Protein AF-A0A9E2V2G3-F1 (afdb_monomer)

pLDDT: mean 75.65, std 16.87, range [39.09, 96.44]

Solvent-accessible surface area (backbone atoms only — not comparable to full-atom values): 16276 Å² total; per-residue (Å²): 105,70,64,58,54,48,45,52,52,51,47,49,54,49,48,51,49,51,48,53,51,36,53,49,52,52,50,53,48,57,73,72,42,95,64,97,66,88,69,58,68,68,56,59,52,50,54,51,52,50,51,50,48,52,45,58,68,45,42,58,53,51,50,44,54,51,46,65,73,55,75,40,74,62,53,58,49,47,52,49,53,49,49,52,50,50,52,52,48,47,71,75,40,38,70,60,54,50,54,54,55,46,67,76,46,60,80,90,51,36,64,62,52,52,52,40,49,53,51,23,48,53,46,38,54,48,48,54,53,32,53,51,53,49,20,53,50,52,16,52,52,47,26,52,53,29,51,76,72,62,36,84,60,24,66,64,47,17,51,44,30,32,60,18,48,56,33,73,94,48,21,48,61,51,36,51,53,53,50,26,51,52,25,32,64,74,66,32,67,69,52,12,52,49,49,47,51,53,52,51,50,50,52,50,48,38,64,71,48,48,43,48,74,58,47,66,81,71,72,92,71,54,70,66,60,50,52,54,35,28,49,53,16,34,76,73,53,35,72,64,20,24,43,52,31,48,51,51,52,52,21,53,49,53,32,50,64,67,72,48,84,80,71,82,77,82,78,84,77,76,73,72,78,80,78,77,70,84,87,80,89,80,88,80,89,77,91,85,82,88,133

Secondary structure (DSSP, 8-state):
-HHHHHHHHHHHHHHHHHHHHHHHHHHHHHHHS--S----HHHHHHHHHHHHHHHHHHHHHHHHHHHHSSS-HHHHHHHHHHHHHHHHHHHHHHHHHHHHHHHTS-HHHHHHHHHHHHHHHHHHHHHHHHHHHHHHHHHHHHHHHHHHHT-TTHHHHHHHHHHHTTSTTTHHHHHHHHHHHHHHHHH-HHHHHHHHHHHHHHHHHIIIIIHHHHHTTS----HHHHHHHHHHHHHHHHHHHHHHHHHHHHHHHHHHHHHS--PPPPP-S----------------------

Foldseek 3Di:
DCCVCVVVVVVVVVVVVVLVVLVVLVVVCVVPDPDPDCPPPVVVVVVVVVVVVCCVVCVCVVVVVVVVVVPDPVVVVVVVVVVVVCVVCCVVQVVVVLVVVLVVDDPVCSVLVVVLVVLLCVLLVLVVVLLLVLLLQLLVQQLVQCVVLPQPCSNVLSVQSSVLSLQPPPRNVVSLVVSLSSCCSPPNDVSSVSSNVSSVVVVVCCVPPSCCVRVVPQDDDPVVVLVVQLVVLCVPPNRVRNNPRVSVVSSVVSSVVVPDDDDDPPDPPPPPDPPPDDDDDDDDDDDDDDD

Sequence (291 aa):
LTFVVYSIANQWTALSVQFTDGLQRIVTWLESGNLPFTVTNQQIAVWISSAESWLQDNAGQLAGQVAAGASSAVEVFTCLALAIFCTVFFLARGSQIWTWFLNQLPARGRGNVDEAAGIGWYTFSGYTRGTMLIAATDSILAFIALEIIRVPLAAPLAVLVFIGAFIPLIGAPLAMVIAMVVALATLGPVQAAVVGLCIAGIGQFEGHILQPMVMGKQVSLHPVVVALTVTAGTLTAGILGAVISVPLVAVAWAIFSKMRTMDPPLDDGDDEADVVGPDDETAHDGVTAQA

Mean predicted aligned error: 15.93 Å

Structure (mmCIF, N/CA/C/O backbone):
data_AF-A0A9E2V2G3-F1
#
_entry.id   AF-A0A9E2V2G3-F1
#
loop_
_atom_site.group_PDB
_atom_site.id
_atom_site.type_symbol
_atom_site.label_atom_id
_atom_site.label_alt_id
_atom_site.label_comp_id
_atom_site.label_asym_id
_atom_site.label_entity_id
_atom_site.label_seq_id
_atom_site.pdbx_PDB_ins_code
_atom_site.Cartn_x
_atom_site.Cartn_y
_atom_site.Cartn_z
_atom_site.occupancy
_atom_site.B_iso_or_equiv
_atom_site.auth_seq_id
_atom_site.auth_comp_id
_atom_site.auth_asym_id
_atom_site.auth_atom_id
_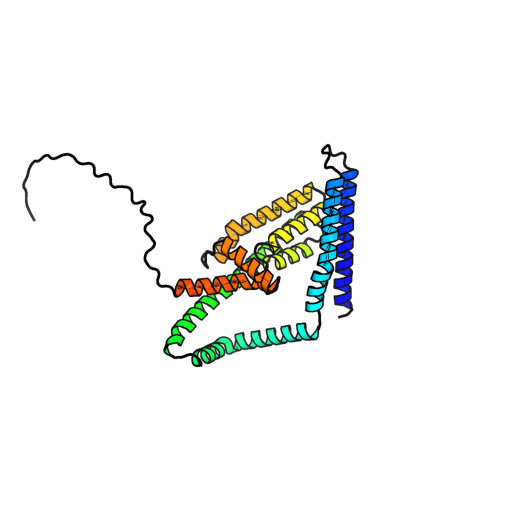atom_site.pdbx_PDB_model_num
ATOM 1 N N . LEU A 1 1 ? -26.405 -10.006 -8.577 1.00 40.09 1 LEU A N 1
ATOM 2 C CA . LEU A 1 1 ? -26.060 -8.569 -8.704 1.00 40.09 1 LEU A CA 1
ATOM 3 C C . LEU A 1 1 ? -26.945 -7.687 -7.830 1.00 40.09 1 LEU A C 1
ATOM 5 O O . LEU A 1 1 ? -26.386 -7.000 -6.989 1.00 40.09 1 LEU A O 1
ATOM 9 N N . THR A 1 2 ? -28.278 -7.797 -7.891 1.00 40.41 2 THR A N 1
ATOM 10 C CA . THR A 1 2 ? -29.192 -7.137 -6.931 1.00 40.41 2 THR A CA 1
ATOM 11 C C . THR A 1 2 ? -28.848 -7.483 -5.486 1.00 40.41 2 THR A C 1
ATOM 13 O O . THR A 1 2 ? -28.831 -6.600 -4.656 1.00 40.41 2 THR A O 1
ATOM 16 N N . PHE A 1 3 ? -28.460 -8.731 -5.198 1.00 39.09 3 PHE A N 1
ATOM 17 C CA . PHE A 1 3 ? -28.082 -9.159 -3.848 1.00 39.09 3 PHE A CA 1
ATOM 18 C C . PHE A 1 3 ? -26.782 -8.527 -3.327 1.00 39.09 3 PHE A C 1
ATOM 20 O O . PHE A 1 3 ? -26.725 -8.190 -2.161 1.00 39.09 3 PHE A O 1
ATOM 27 N N . VAL A 1 4 ? -25.756 -8.314 -4.164 1.00 42.97 4 VAL A N 1
ATOM 28 C CA . VAL A 1 4 ? -24.463 -7.736 -3.730 1.00 42.97 4 VAL A CA 1
ATOM 29 C C . VAL A 1 4 ? -24.545 -6.212 -3.643 1.00 42.97 4 VAL A C 1
ATOM 31 O O . VAL A 1 4 ? -24.026 -5.635 -2.700 1.00 42.97 4 VAL A O 1
ATOM 34 N N . VAL A 1 5 ? -25.271 -5.565 -4.560 1.00 45.09 5 VAL A N 1
ATOM 35 C CA . VAL A 1 5 ? -25.553 -4.121 -4.492 1.00 45.09 5 VAL A CA 1
ATOM 36 C C . VAL A 1 5 ? -26.506 -3.808 -3.338 1.00 45.09 5 VAL A C 1
ATOM 38 O O . VAL A 1 5 ? -26.253 -2.875 -2.591 1.00 45.09 5 VAL A O 1
ATOM 41 N N . TYR A 1 6 ? -27.542 -4.624 -3.122 1.00 49.00 6 TYR A N 1
ATOM 42 C CA . TYR A 1 6 ? -28.404 -4.533 -1.940 1.00 49.00 6 TYR A CA 1
ATOM 43 C C . TYR A 1 6 ? -27.630 -4.854 -0.663 1.00 49.00 6 TYR A C 1
ATOM 45 O O . TYR A 1 6 ? -27.825 -4.183 0.335 1.00 49.00 6 TYR A O 1
ATOM 53 N N . SER A 1 7 ? -26.711 -5.824 -0.688 1.00 40.91 7 SER A N 1
ATOM 54 C CA . SER A 1 7 ? -25.874 -6.166 0.463 1.00 40.91 7 SER A CA 1
ATOM 55 C C . SER A 1 7 ? -24.898 -5.046 0.796 1.00 40.91 7 SER A C 1
ATOM 57 O O . SER A 1 7 ? -24.773 -4.736 1.963 1.00 40.91 7 SER A O 1
ATOM 59 N N . ILE A 1 8 ? -24.248 -4.403 -0.177 1.00 43.03 8 ILE A N 1
ATOM 60 C CA . ILE A 1 8 ? -23.324 -3.283 0.071 1.00 43.03 8 ILE A CA 1
ATOM 61 C C . ILE A 1 8 ? -24.099 -2.013 0.442 1.00 43.03 8 ILE A C 1
ATOM 63 O O . ILE A 1 8 ? -23.705 -1.330 1.378 1.00 43.03 8 ILE A O 1
ATOM 67 N N . ALA A 1 9 ? -25.228 -1.723 -0.212 1.00 51.66 9 ALA A N 1
ATOM 68 C CA . ALA A 1 9 ? -26.076 -0.582 0.133 1.00 51.66 9 ALA A CA 1
ATOM 69 C C . ALA A 1 9 ? -26.710 -0.742 1.524 1.00 51.66 9 ALA A C 1
ATOM 71 O O . ALA A 1 9 ? -26.613 0.169 2.339 1.00 51.66 9 ALA A O 1
ATOM 72 N N . ASN A 1 10 ? -27.268 -1.913 1.851 1.00 48.03 10 ASN A N 1
ATOM 73 C CA . ASN A 1 10 ? -27.813 -2.173 3.184 1.00 48.03 10 ASN A CA 1
ATOM 74 C C . ASN A 1 10 ? -26.727 -2.346 4.243 1.00 48.03 10 ASN A C 1
ATOM 76 O O . ASN A 1 10 ? -26.974 -1.991 5.388 1.00 48.03 10 ASN A O 1
ATOM 80 N N . GLN A 1 11 ? -25.545 -2.880 3.910 1.00 46.28 11 GLN A N 1
ATOM 81 C CA . GLN A 1 11 ? -24.419 -2.913 4.849 1.00 46.28 11 GLN A CA 1
ATOM 82 C C . GLN A 1 11 ? -23.878 -1.511 5.093 1.00 46.28 11 GLN A C 1
ATOM 84 O O . GLN A 1 11 ? -23.513 -1.222 6.220 1.00 46.28 11 GLN A O 1
ATOM 89 N N . TRP A 1 12 ? -23.887 -0.625 4.096 1.00 56.75 12 TRP A N 1
ATOM 90 C CA . TRP A 1 12 ? -23.523 0.779 4.264 1.00 56.75 12 TRP A CA 1
ATOM 91 C C . TRP A 1 12 ? -24.522 1.516 5.154 1.00 56.75 12 TRP A C 1
ATOM 93 O O . TRP A 1 12 ? -24.111 2.181 6.097 1.00 56.75 12 TRP A O 1
ATOM 103 N N . THR A 1 13 ? -25.827 1.333 4.935 1.00 54.69 13 THR A N 1
ATOM 104 C CA . THR A 1 13 ? -26.855 1.889 5.829 1.00 54.69 13 THR A CA 1
ATOM 105 C C . THR A 1 13 ? -26.775 1.270 7.228 1.00 54.69 13 THR A C 1
ATOM 107 O O . THR A 1 13 ? -26.937 1.964 8.225 1.00 54.69 13 THR A O 1
ATOM 110 N N . ALA A 1 14 ? -26.479 -0.027 7.336 1.00 50.78 14 ALA A N 1
ATOM 111 C CA . ALA A 1 14 ? -26.297 -0.689 8.625 1.00 50.78 14 ALA A CA 1
ATOM 112 C C . ALA A 1 14 ? -25.019 -0.228 9.341 1.00 50.78 14 ALA A C 1
ATOM 114 O O . ALA A 1 14 ? -25.041 -0.098 10.560 1.00 50.78 14 ALA A O 1
ATOM 115 N N . LEU A 1 15 ? -23.934 0.045 8.611 1.00 51.94 15 LEU A N 1
ATOM 116 C CA . LEU A 1 15 ? -22.685 0.599 9.136 1.00 51.94 15 LEU A CA 1
ATOM 117 C C . LEU A 1 15 ? -22.868 2.054 9.556 1.00 51.94 15 LEU A C 1
ATOM 119 O O . LEU A 1 15 ? -22.400 2.418 10.627 1.00 51.94 15 LEU A O 1
ATOM 123 N N . SER A 1 16 ? -23.586 2.865 8.774 1.00 55.75 16 SER A N 1
ATOM 124 C CA . SER A 1 16 ? -23.884 4.251 9.141 1.00 55.75 16 SER A CA 1
ATOM 125 C C . SER A 1 16 ? -24.767 4.303 10.383 1.00 55.75 16 SER A C 1
ATOM 127 O O . SER A 1 16 ? -24.468 5.051 11.303 1.00 55.75 16 SER A O 1
ATOM 129 N N . VAL A 1 17 ? -25.796 3.452 10.460 1.00 66.50 17 VAL A N 1
ATOM 130 C CA . VAL A 1 17 ? -26.652 3.353 11.648 1.00 66.50 17 VAL A CA 1
ATOM 131 C C . VAL A 1 17 ? -25.854 2.852 12.848 1.00 66.50 17 VAL A C 1
ATOM 133 O O . VAL A 1 17 ? -25.917 3.488 13.887 1.00 66.50 17 VAL A O 1
ATOM 136 N N . GLN A 1 18 ? -25.057 1.785 12.723 1.00 54.75 18 GLN A N 1
ATOM 137 C CA . GLN A 1 18 ? -24.231 1.273 13.830 1.00 54.75 18 GLN A CA 1
ATOM 138 C C . GLN A 1 18 ? -23.159 2.268 14.287 1.00 54.75 18 GLN A C 1
ATOM 140 O O . GLN A 1 18 ? -22.845 2.321 15.474 1.00 54.75 18 GLN A O 1
ATOM 145 N N . PHE A 1 19 ? -22.615 3.069 13.372 1.00 60.47 19 PHE A N 1
ATOM 146 C CA . PHE A 1 19 ? -21.678 4.141 13.688 1.00 60.47 19 PHE A CA 1
ATOM 147 C C . PHE A 1 19 ? -22.367 5.282 14.449 1.00 60.47 19 PHE A C 1
ATOM 149 O O . PHE A 1 19 ? -21.871 5.691 15.498 1.00 60.47 19 PHE A O 1
ATOM 156 N N . THR A 1 20 ? -23.538 5.739 13.992 1.00 65.31 20 THR A N 1
ATOM 157 C CA . THR A 1 20 ? -24.342 6.753 14.695 1.00 65.31 20 THR A CA 1
ATOM 158 C C . THR A 1 20 ? -24.813 6.253 16.065 1.00 65.31 20 THR A C 1
ATOM 160 O O . THR A 1 20 ? -24.709 6.984 17.049 1.00 65.31 20 THR A O 1
ATOM 163 N N . ASP A 1 21 ? -25.243 4.993 16.167 1.00 66.88 21 ASP A N 1
ATOM 164 C CA . ASP A 1 21 ? -25.624 4.351 17.434 1.00 66.88 21 ASP A CA 1
ATOM 165 C C . ASP A 1 21 ? -24.422 4.243 18.384 1.00 66.88 21 ASP A C 1
ATOM 167 O O . ASP A 1 21 ? -24.536 4.490 19.584 1.00 66.88 21 ASP A O 1
ATOM 171 N N . GLY A 1 22 ? -23.245 3.898 17.850 1.00 63.03 22 GLY A N 1
ATOM 172 C CA . GLY A 1 22 ? -21.992 3.846 18.599 1.00 63.03 22 GLY A CA 1
ATOM 173 C C . GLY A 1 22 ? -21.590 5.215 19.147 1.00 63.03 22 GLY A C 1
ATOM 174 O O . GLY A 1 22 ? -21.244 5.325 20.323 1.00 63.03 22 GLY A O 1
ATOM 175 N N . LEU A 1 23 ? -21.709 6.267 18.333 1.00 64.00 23 LEU A N 1
ATOM 176 C CA . LEU A 1 23 ? -21.472 7.649 18.756 1.00 64.00 23 LEU A CA 1
ATOM 177 C C . LEU A 1 23 ? -22.463 8.091 19.838 1.00 64.00 23 LEU A C 1
ATOM 179 O O . LEU A 1 23 ? -22.041 8.650 20.849 1.00 64.00 23 LEU A O 1
ATOM 183 N N . GLN A 1 24 ? -23.754 7.790 19.686 1.00 70.38 24 GLN A N 1
ATOM 184 C CA . GLN A 1 24 ? -24.763 8.116 20.699 1.00 70.38 24 GLN A CA 1
ATOM 185 C C . GLN A 1 24 ? -24.514 7.383 22.017 1.00 70.38 24 GLN A C 1
ATOM 187 O O . GLN A 1 24 ? -24.602 7.995 23.076 1.00 70.38 24 GLN A O 1
ATOM 192 N N . ARG A 1 25 ? -24.118 6.106 21.980 1.00 69.19 25 ARG A N 1
ATOM 193 C CA . ARG A 1 25 ? -23.762 5.349 23.194 1.00 69.19 25 ARG A CA 1
ATOM 194 C C . ARG A 1 25 ? -22.537 5.920 23.897 1.00 69.19 25 ARG A C 1
ATOM 196 O O . ARG A 1 25 ? -22.523 5.955 25.124 1.00 69.19 25 ARG A O 1
ATOM 203 N N . ILE A 1 26 ? -21.543 6.393 23.143 1.00 65.31 26 ILE A N 1
ATOM 204 C CA . ILE A 1 26 ? -20.376 7.088 23.704 1.00 65.31 26 ILE A CA 1
ATOM 205 C C . ILE A 1 26 ? -20.817 8.386 24.386 1.00 65.31 26 ILE A C 1
ATOM 207 O O . ILE A 1 26 ? -20.389 8.640 25.507 1.00 65.31 26 ILE A O 1
ATOM 211 N N . VAL A 1 27 ? -21.711 9.163 23.766 1.00 63.75 27 VAL A N 1
ATOM 212 C CA . VAL A 1 27 ? -22.258 10.403 24.344 1.00 63.75 27 VAL A CA 1
ATOM 213 C C . VAL A 1 27 ? -23.081 10.121 25.604 1.00 63.75 27 VAL A C 1
ATOM 215 O O . VAL A 1 27 ? -22.817 10.720 26.639 1.00 63.75 27 VAL A O 1
ATOM 218 N N . THR A 1 28 ? -23.998 9.152 25.583 1.00 70.44 28 THR A N 1
ATOM 219 C CA . THR A 1 28 ? -24.813 8.785 26.755 1.00 70.44 28 THR A CA 1
ATOM 220 C C . THR A 1 28 ? -23.968 8.201 27.892 1.00 70.44 28 THR A C 1
ATOM 222 O O . THR A 1 28 ? -24.250 8.431 29.069 1.00 70.44 28 THR A O 1
ATOM 225 N N . TRP A 1 29 ? -22.903 7.463 27.575 1.00 65.56 29 TRP A N 1
ATOM 226 C CA . TRP A 1 29 ? -21.927 7.002 28.566 1.00 65.56 29 TRP A CA 1
ATOM 227 C C . TRP A 1 29 ? -21.122 8.169 29.158 1.00 65.56 29 TRP A C 1
ATOM 229 O O . TRP A 1 29 ? -20.862 8.185 30.359 1.00 65.56 29 TRP A O 1
ATOM 239 N N . LEU A 1 30 ? -20.792 9.178 28.346 1.00 64.06 30 LEU A N 1
ATOM 240 C CA . LEU A 1 30 ? -20.129 10.405 28.795 1.00 64.06 30 LEU A CA 1
ATOM 241 C C . LEU A 1 30 ? -21.042 11.280 29.673 1.00 64.06 30 LEU A C 1
ATOM 243 O O . LEU A 1 30 ? -20.564 11.908 30.609 1.00 64.06 30 LEU A O 1
ATOM 247 N N . GLU A 1 31 ? -22.346 11.299 29.390 1.00 63.72 31 GLU A N 1
ATOM 248 C CA . GLU A 1 31 ? -23.368 12.033 30.152 1.00 63.72 31 GLU A CA 1
ATOM 249 C C . GLU A 1 31 ? -23.760 11.333 31.465 1.00 63.72 31 GLU A C 1
ATOM 251 O O . GLU A 1 31 ? -24.082 11.996 32.450 1.00 63.72 31 GLU A O 1
ATOM 256 N N . SER A 1 32 ? -23.741 9.996 31.495 1.00 64.12 32 SER A N 1
ATOM 257 C CA . SER A 1 32 ? -24.055 9.190 32.690 1.00 64.12 32 SER A CA 1
ATOM 258 C C . SER A 1 32 ? -22.833 8.893 33.567 1.00 64.12 32 SER A C 1
ATOM 260 O O . SER A 1 32 ? -22.978 8.550 34.744 1.00 64.12 32 SER A O 1
ATOM 262 N N . GLY A 1 33 ? -21.625 9.044 33.020 1.00 51.72 33 GLY A N 1
ATOM 263 C CA . GLY A 1 33 ? -20.369 8.970 33.749 1.00 51.72 33 GLY A CA 1
ATOM 264 C C . GLY A 1 33 ? -20.088 10.274 34.491 1.00 51.72 33 GLY A C 1
ATOM 265 O O . GLY A 1 33 ? -19.892 11.318 33.882 1.00 51.72 33 GLY A O 1
ATOM 266 N N . ASN A 1 34 ? -20.017 10.215 35.820 1.00 47.72 34 ASN A N 1
ATOM 267 C CA . ASN A 1 34 ? -19.587 11.328 36.669 1.00 47.72 34 ASN A CA 1
ATOM 268 C C . ASN A 1 34 ? -18.086 11.629 36.453 1.00 47.72 34 ASN A C 1
ATOM 270 O O . ASN A 1 34 ? -17.244 11.236 37.262 1.00 47.72 34 ASN A O 1
ATOM 274 N N . LEU A 1 35 ? -17.735 12.254 35.325 1.00 56.38 35 LEU A N 1
ATOM 275 C CA . LEU A 1 35 ? -16.374 12.680 35.006 1.00 56.38 35 LEU A CA 1
ATOM 276 C C . LEU A 1 35 ? -16.152 14.137 35.463 1.00 56.38 35 LEU A C 1
ATOM 278 O O . LEU A 1 35 ? -16.928 15.019 35.102 1.00 56.38 35 LEU A O 1
ATOM 282 N N . PRO A 1 36 ? -15.069 14.431 36.208 1.00 49.59 36 PRO A N 1
ATOM 283 C CA . PRO A 1 36 ? -14.783 15.754 36.780 1.00 49.59 36 PRO A CA 1
ATOM 284 C C . PRO A 1 36 ? -14.212 16.777 35.774 1.00 49.59 36 PRO A C 1
ATOM 286 O O . PRO A 1 36 ? -13.645 17.788 36.185 1.00 49.59 36 PRO A O 1
ATOM 289 N N . PHE A 1 37 ? -14.342 16.538 34.465 1.00 51.59 37 PHE A N 1
ATOM 290 C CA . PHE A 1 37 ? -13.865 17.447 33.422 1.00 51.59 37 PHE A CA 1
ATOM 291 C C . PHE A 1 37 ? -15.047 17.978 32.615 1.00 51.59 37 PHE A C 1
ATOM 293 O O . PHE A 1 37 ? -15.655 17.266 31.821 1.00 51.59 37 PHE A O 1
ATOM 300 N N . THR A 1 38 ? -15.358 19.257 32.812 1.00 47.06 38 THR A N 1
ATOM 301 C CA . THR A 1 38 ? -16.367 20.017 32.068 1.00 47.06 38 THR A CA 1
ATOM 302 C C . THR A 1 38 ? -15.899 20.273 30.633 1.00 47.06 38 THR A C 1
ATOM 304 O O . THR A 1 38 ? -15.524 21.394 30.280 1.00 47.06 38 THR A O 1
ATOM 307 N N . VAL A 1 39 ? -15.894 19.245 29.783 1.00 48.59 39 VAL A N 1
ATOM 308 C CA . VAL A 1 39 ? -15.856 19.467 28.334 1.00 48.59 39 VAL A CA 1
ATOM 309 C C . VAL A 1 39 ? -17.225 20.029 27.969 1.00 48.59 39 VAL A C 1
ATOM 311 O O . VAL A 1 39 ? -18.254 19.410 28.215 1.00 48.59 39 VAL A O 1
ATOM 314 N N . THR A 1 40 ? -17.258 21.271 27.495 1.00 53.47 40 THR A N 1
ATOM 315 C CA . THR A 1 40 ? -18.513 22.002 27.294 1.00 53.47 40 THR A CA 1
ATOM 316 C C . THR A 1 40 ? -19.326 21.297 26.204 1.00 53.47 40 THR A C 1
ATOM 318 O O . THR A 1 40 ? -18.909 21.280 25.049 1.00 53.47 40 THR A O 1
ATOM 321 N N . ASN A 1 41 ? -20.483 20.728 26.564 1.00 53.75 41 ASN A N 1
ATOM 322 C CA . ASN A 1 41 ? -21.363 19.920 25.698 1.00 53.75 41 ASN A CA 1
ATOM 323 C C . ASN A 1 41 ? -21.673 20.557 24.326 1.00 53.75 41 ASN A C 1
ATOM 325 O O . ASN A 1 41 ? -21.906 19.854 23.346 1.00 53.75 41 ASN A O 1
ATOM 329 N N . GLN A 1 42 ? -21.616 21.888 24.222 1.00 52.91 42 GLN A N 1
ATOM 330 C CA . GLN A 1 42 ? -21.784 22.606 22.957 1.00 52.91 42 GLN A CA 1
ATOM 331 C C . GLN A 1 42 ? -20.649 22.372 21.955 1.00 52.91 42 GLN A C 1
ATOM 333 O O . GLN A 1 42 ? -20.913 22.315 20.760 1.00 52.91 42 GLN A O 1
ATOM 338 N N . GLN A 1 43 ? -19.400 22.211 22.400 1.00 52.59 43 GLN A N 1
ATOM 339 C CA . GLN A 1 43 ? -18.282 21.980 21.483 1.00 52.59 43 GLN A CA 1
ATOM 340 C C . GLN A 1 43 ? -18.371 20.575 20.886 1.00 52.59 43 GLN A C 1
ATOM 342 O O . GLN A 1 43 ? -18.287 20.428 19.676 1.00 52.59 43 GLN A O 1
ATOM 347 N N . ILE A 1 44 ? -18.669 19.556 21.692 1.00 57.09 44 ILE A N 1
ATOM 348 C CA . ILE A 1 44 ? -18.839 18.183 21.193 1.00 57.09 44 ILE A CA 1
ATOM 349 C C . ILE A 1 44 ? -19.999 18.109 20.183 1.00 57.09 44 ILE A C 1
ATOM 351 O O . ILE A 1 44 ? -19.835 17.540 19.106 1.00 57.09 44 ILE A O 1
ATOM 355 N N . ALA A 1 45 ? -21.130 18.764 20.465 1.00 58.94 45 ALA A N 1
ATOM 356 C CA . ALA A 1 45 ? -22.269 18.818 19.544 1.00 58.94 45 ALA A CA 1
ATOM 357 C C . ALA A 1 45 ? -21.947 19.536 18.216 1.00 58.94 45 ALA A C 1
ATOM 359 O O . ALA A 1 45 ? -22.407 19.117 17.152 1.00 58.94 45 ALA A O 1
ATOM 360 N N . VAL A 1 46 ? -21.124 20.590 18.247 1.00 67.50 46 VAL A N 1
ATOM 361 C CA . VAL A 1 46 ? -20.675 21.304 17.037 1.00 67.50 46 VAL A CA 1
ATOM 362 C C . VAL A 1 46 ? -19.726 20.445 16.198 1.00 67.50 46 VAL A C 1
ATOM 364 O O . VAL A 1 46 ? -19.831 20.440 14.975 1.00 67.50 46 VAL A O 1
ATOM 367 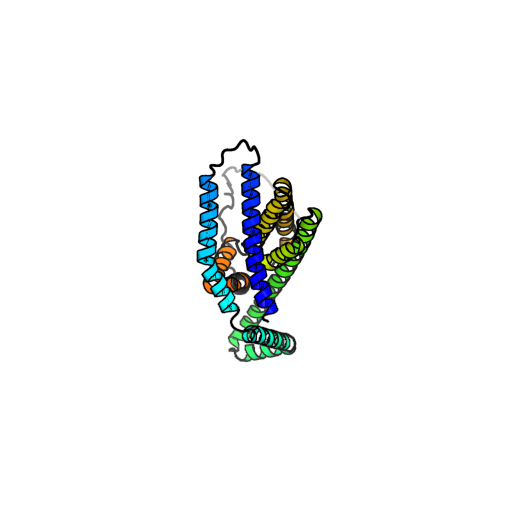N N . TRP A 1 47 ? -18.832 19.677 16.825 1.00 60.59 47 TRP A N 1
ATOM 368 C CA . TRP A 1 47 ? -17.917 18.786 16.103 1.00 60.59 47 TRP A CA 1
ATOM 369 C C . TRP A 1 47 ? -18.654 17.595 15.483 1.00 60.59 47 TRP A C 1
ATOM 371 O O . TRP A 1 47 ? -18.370 17.236 14.34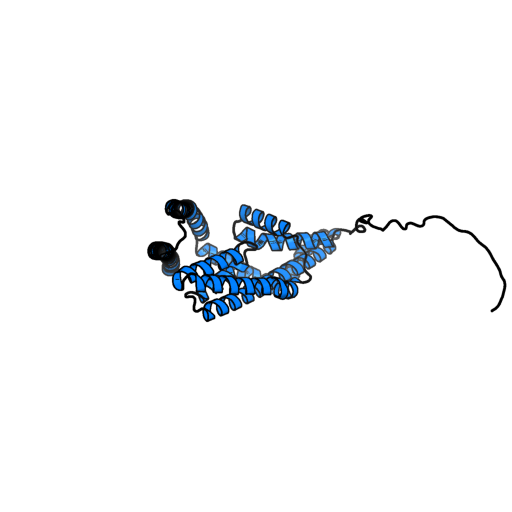3 1.00 60.59 47 TRP A O 1
ATOM 381 N N . ILE A 1 48 ? -19.642 17.034 16.187 1.00 62.69 48 ILE A N 1
ATOM 382 C CA . ILE A 1 48 ? -20.491 15.953 15.668 1.00 62.69 48 ILE A CA 1
ATOM 383 C C . ILE A 1 48 ? -21.347 16.452 14.501 1.00 62.69 48 ILE A C 1
ATOM 385 O O . ILE A 1 48 ? -21.326 15.843 13.438 1.00 62.69 48 ILE A O 1
ATOM 389 N N . SER A 1 49 ? -22.029 17.590 14.647 1.00 68.69 49 SER A N 1
ATOM 390 C CA . SER A 1 49 ? -22.847 18.155 13.560 1.00 68.69 49 SER A CA 1
ATOM 391 C C . SER A 1 49 ? -22.017 18.598 12.350 1.00 68.69 49 SER A C 1
ATOM 393 O O . SER A 1 49 ? -22.482 18.475 11.222 1.00 68.69 49 SER A O 1
ATOM 395 N N . SER A 1 50 ? -20.775 19.050 12.556 1.00 73.06 50 SER A N 1
ATOM 396 C CA . SER A 1 50 ? -19.843 19.369 11.462 1.00 73.06 50 SER A CA 1
ATOM 397 C C . SER A 1 50 ? -19.315 18.115 10.760 1.00 73.06 50 SER A C 1
ATOM 399 O O . SER A 1 50 ? -19.103 18.126 9.550 1.00 73.06 50 SER A O 1
ATOM 401 N N . ALA A 1 51 ? -19.106 17.023 11.500 1.00 61.75 51 ALA A N 1
ATOM 402 C CA . ALA A 1 51 ? -18.758 15.732 10.919 1.00 61.75 51 ALA A CA 1
ATOM 403 C C . ALA A 1 51 ? -19.943 15.138 10.144 1.00 61.75 51 ALA A C 1
ATOM 405 O O . ALA A 1 51 ? -19.746 14.624 9.048 1.00 61.75 51 ALA A O 1
ATOM 406 N N . GLU A 1 52 ? -21.166 15.252 10.668 1.00 63.91 52 GLU A N 1
ATOM 407 C CA . GLU A 1 52 ? -22.391 14.824 9.989 1.00 63.91 52 GLU A CA 1
ATOM 408 C C . GLU A 1 52 ? -22.670 15.641 8.725 1.00 63.91 52 GLU A C 1
ATOM 410 O O . GLU A 1 52 ? -22.990 15.046 7.699 1.00 63.91 52 GLU A O 1
ATOM 415 N N . SER A 1 53 ? -22.507 16.968 8.755 1.00 72.94 53 SER A N 1
ATOM 416 C CA . SER A 1 53 ? -22.702 17.813 7.570 1.00 72.94 53 SER A CA 1
ATOM 417 C C . SER A 1 53 ? -21.628 17.564 6.516 1.00 72.94 53 SER A C 1
ATOM 419 O O . SER A 1 53 ? -21.958 17.338 5.356 1.00 72.94 53 SER A O 1
ATOM 421 N N . TRP A 1 54 ? -20.354 17.473 6.915 1.00 71.00 54 TRP A N 1
ATOM 422 C CA . TRP A 1 54 ? -19.278 17.099 5.999 1.00 71.00 54 TRP A CA 1
ATOM 423 C C . TRP A 1 54 ? -19.533 15.721 5.385 1.00 71.00 54 TRP A C 1
ATOM 425 O O . TRP A 1 54 ? -19.366 15.548 4.178 1.00 71.00 54 TRP A O 1
ATOM 435 N N . LEU A 1 55 ? -19.987 14.750 6.182 1.00 61.06 55 LEU A N 1
ATOM 436 C CA . LEU A 1 55 ? -20.323 13.426 5.680 1.00 61.06 55 LEU A CA 1
ATOM 437 C C . LEU A 1 55 ? -21.528 13.480 4.741 1.00 61.06 55 LEU A C 1
ATOM 439 O O . LEU A 1 55 ? -21.469 12.846 3.707 1.00 61.06 55 LEU A O 1
ATOM 443 N N . GLN A 1 56 ? -22.591 14.229 5.030 1.00 70.31 56 GLN A N 1
ATOM 444 C CA . GLN A 1 56 ? -23.765 14.328 4.149 1.00 70.31 56 GLN A CA 1
ATOM 445 C C . GLN A 1 56 ? -23.443 15.041 2.827 1.00 70.31 56 GLN A C 1
ATOM 447 O O . GLN A 1 56 ? -23.823 14.553 1.759 1.00 70.31 56 GLN A O 1
ATOM 452 N N . ASP A 1 57 ? -22.675 16.127 2.886 1.00 70.56 57 ASP A N 1
ATOM 453 C CA . ASP A 1 57 ? -22.300 16.935 1.723 1.00 70.56 57 ASP A CA 1
ATOM 454 C C . ASP A 1 57 ? -21.296 16.205 0.818 1.00 70.56 57 ASP A C 1
ATOM 456 O O . ASP A 1 57 ? -21.373 16.288 -0.411 1.00 70.56 57 ASP A O 1
ATOM 460 N N . ASN A 1 58 ? -20.381 15.426 1.406 1.00 61.84 58 ASN A N 1
ATOM 461 C CA . ASN A 1 58 ? -19.377 14.667 0.660 1.00 61.84 58 ASN A CA 1
ATOM 462 C C . ASN A 1 58 ? -19.808 13.224 0.380 1.00 61.84 58 ASN A C 1
ATOM 464 O O . ASN A 1 58 ? -19.293 12.630 -0.560 1.00 61.84 58 ASN A O 1
ATOM 468 N N . ALA A 1 59 ? -20.770 12.647 1.108 1.00 55.78 59 ALA A N 1
ATOM 469 C CA . ALA A 1 59 ? -21.289 11.306 0.831 1.00 55.78 59 ALA A CA 1
ATOM 470 C C . ALA A 1 59 ? -22.022 11.264 -0.502 1.00 55.78 59 ALA A C 1
ATOM 472 O O . ALA A 1 59 ? -21.916 10.259 -1.188 1.00 55.78 59 ALA A O 1
ATOM 473 N N . GLY A 1 60 ? -22.707 12.333 -0.918 1.00 59.03 60 GLY A N 1
ATOM 474 C CA . GLY A 1 60 ? -23.299 12.405 -2.258 1.00 59.03 60 GLY A CA 1
ATOM 475 C C . GLY A 1 60 ? -22.247 12.343 -3.373 1.00 59.03 60 GLY A C 1
ATOM 476 O O . GLY A 1 60 ? -22.446 11.657 -4.373 1.00 59.03 60 GLY A O 1
ATOM 477 N N . GLN A 1 61 ? -21.092 12.990 -3.180 1.00 59.44 61 GLN A N 1
ATOM 478 C CA . GLN A 1 61 ? -19.964 12.943 -4.117 1.00 59.44 61 GLN A CA 1
ATOM 479 C C . GLN A 1 61 ? -19.150 11.651 -4.018 1.00 59.44 61 GLN A C 1
ATOM 481 O O . GLN A 1 61 ? -18.776 11.109 -5.048 1.00 59.44 61 GLN A O 1
ATOM 486 N N . LEU A 1 62 ? -18.899 11.126 -2.819 1.00 50.38 62 LEU A N 1
ATOM 487 C CA . LEU A 1 62 ? -18.196 9.861 -2.596 1.00 50.38 62 LEU A CA 1
ATOM 488 C C . LEU A 1 62 ? -19.046 8.684 -3.076 1.00 50.38 62 LEU A C 1
ATOM 490 O O . LEU A 1 62 ? -18.556 7.849 -3.826 1.00 50.38 62 LEU A O 1
ATOM 494 N N . ALA A 1 63 ? -20.336 8.647 -2.736 1.00 52.47 63 ALA A N 1
ATOM 495 C CA . ALA A 1 63 ? -21.280 7.673 -3.272 1.00 52.47 63 ALA A CA 1
ATOM 496 C C . ALA A 1 63 ? -21.510 7.889 -4.768 1.00 52.47 63 ALA A C 1
ATOM 498 O O . ALA A 1 63 ? -21.657 6.911 -5.482 1.00 52.47 63 ALA A O 1
ATOM 499 N N . GLY A 1 64 ? -21.483 9.128 -5.267 1.00 56.81 64 GLY A N 1
ATOM 500 C CA . GLY A 1 64 ? -21.537 9.441 -6.696 1.00 56.81 64 GLY A CA 1
ATOM 501 C C . GLY A 1 64 ? -20.296 8.981 -7.466 1.00 56.81 64 GLY A C 1
ATOM 502 O O . GLY A 1 64 ? -20.436 8.447 -8.558 1.00 56.81 64 GLY A O 1
ATOM 503 N N . GLN A 1 65 ? -19.096 9.102 -6.895 1.00 51.62 65 GLN A N 1
ATOM 504 C CA . GLN A 1 65 ? -17.835 8.608 -7.463 1.00 51.62 65 GLN A CA 1
ATOM 505 C C . GLN A 1 65 ? -17.725 7.081 -7.362 1.00 51.62 65 GLN A C 1
ATOM 507 O O . GLN A 1 65 ? -17.273 6.433 -8.302 1.00 51.62 65 GLN A O 1
ATOM 512 N N . VAL A 1 66 ? -18.208 6.487 -6.269 1.00 50.44 66 VAL A N 1
ATOM 513 C CA . VAL A 1 66 ? -18.325 5.030 -6.110 1.00 50.44 66 VAL A CA 1
ATOM 514 C C . VAL A 1 66 ? -19.414 4.460 -7.030 1.00 50.44 66 VAL A C 1
ATOM 516 O O . VAL A 1 66 ? -19.214 3.397 -7.607 1.00 50.44 66 VAL A O 1
ATOM 519 N N . ALA A 1 67 ? -20.532 5.163 -7.239 1.00 48.69 67 ALA A N 1
ATOM 520 C CA . ALA A 1 67 ? -21.617 4.757 -8.138 1.00 48.69 67 ALA A CA 1
ATOM 521 C C . ALA A 1 67 ? -21.273 4.978 -9.620 1.00 48.69 67 ALA A C 1
ATOM 523 O O . ALA A 1 67 ? -21.629 4.142 -10.448 1.00 48.69 67 ALA A O 1
ATOM 524 N N . ALA A 1 68 ? -20.533 6.038 -9.956 1.00 52.28 68 ALA A N 1
ATOM 525 C CA . ALA A 1 68 ? -19.931 6.231 -11.276 1.00 52.28 68 ALA A CA 1
ATOM 526 C C . ALA A 1 68 ? -18.795 5.224 -11.540 1.00 52.28 68 ALA A C 1
ATOM 528 O O . ALA A 1 68 ? -18.595 4.820 -12.676 1.00 52.28 68 ALA A O 1
ATOM 529 N N . GLY A 1 69 ? -18.106 4.741 -10.499 1.00 49.28 69 GLY A N 1
ATOM 530 C CA . GLY A 1 69 ? -17.214 3.575 -10.577 1.00 49.28 69 GLY A CA 1
ATOM 531 C C . GLY A 1 69 ? -17.943 2.220 -10.587 1.00 49.28 69 GLY A C 1
ATOM 532 O O . GLY A 1 69 ? -17.339 1.196 -10.893 1.00 49.28 69 GLY A O 1
ATOM 533 N N . ALA A 1 70 ? -19.243 2.195 -10.274 1.00 45.44 70 ALA A N 1
ATOM 534 C CA . ALA A 1 70 ? -20.093 1.002 -10.285 1.00 45.44 70 ALA A CA 1
ATOM 535 C C . ALA A 1 70 ? -20.953 0.881 -11.557 1.00 45.44 70 ALA A C 1
ATOM 537 O O . ALA A 1 70 ? -21.676 -0.111 -11.713 1.00 45.44 70 ALA A O 1
ATOM 538 N N . SER A 1 71 ? -20.895 1.851 -12.477 1.00 50.06 71 SER A N 1
ATOM 539 C CA . SER A 1 71 ? -21.718 1.889 -13.688 1.00 50.06 71 SER A CA 1
ATOM 540 C C . SER A 1 71 ? -21.201 0.970 -14.796 1.00 50.06 71 SER A C 1
ATOM 542 O O . SER A 1 71 ? -20.904 1.413 -15.895 1.00 50.06 71 SER A O 1
ATOM 544 N N . SER A 1 72 ? -21.149 -0.329 -14.498 1.00 58.34 72 SER A N 1
ATOM 545 C CA . SER A 1 72 ? -21.518 -1.457 -15.358 1.00 58.34 72 SER A CA 1
ATOM 546 C C . SER A 1 72 ? -20.792 -2.694 -14.836 1.00 58.34 72 SER A C 1
ATOM 548 O O . SER A 1 72 ? -19.569 -2.783 -14.893 1.00 58.34 72 SER A O 1
ATOM 550 N N . ALA A 1 73 ? -21.524 -3.714 -14.381 1.00 62.34 73 ALA A N 1
ATOM 551 C CA . ALA A 1 73 ? -20.921 -5.027 -14.124 1.00 62.34 73 ALA A CA 1
ATOM 552 C C . ALA A 1 73 ? -20.155 -5.553 -15.359 1.00 62.34 73 ALA A C 1
ATOM 554 O O . ALA A 1 73 ? -19.218 -6.334 -15.216 1.00 62.34 73 ALA A O 1
ATOM 555 N N . VAL A 1 74 ? -20.522 -5.086 -16.562 1.00 70.00 74 VAL A N 1
ATOM 556 C CA . VAL A 1 74 ? -19.794 -5.348 -17.806 1.00 70.00 74 VAL A CA 1
ATOM 557 C C . VAL A 1 74 ? -18.447 -4.632 -17.828 1.00 70.00 74 VAL A C 1
ATOM 559 O O . VAL A 1 74 ? -17.491 -5.236 -18.285 1.00 70.00 74 VAL A O 1
ATOM 562 N N . GLU A 1 75 ? -18.317 -3.407 -17.319 1.00 68.12 75 GLU A N 1
ATOM 563 C CA . GLU A 1 75 ? -17.032 -2.695 -17.254 1.00 68.12 75 GLU A CA 1
ATOM 564 C C . GLU A 1 75 ? -16.061 -3.391 -16.299 1.00 68.12 75 GLU A C 1
ATOM 566 O O . GLU A 1 75 ? -14.949 -3.716 -16.700 1.00 68.12 75 GLU A O 1
ATOM 571 N N . VAL A 1 76 ? -16.503 -3.748 -15.088 1.00 72.75 76 VAL A N 1
ATOM 572 C CA . VAL A 1 76 ? -15.674 -4.517 -14.140 1.00 72.75 76 VAL A CA 1
ATOM 573 C C . VAL A 1 76 ? -15.270 -5.863 -14.737 1.00 72.75 76 VAL A C 1
ATOM 575 O O . VAL A 1 76 ? -14.103 -6.246 -14.668 1.00 72.75 76 VAL A O 1
ATOM 578 N N . PHE A 1 77 ? -16.211 -6.576 -15.361 1.00 79.81 77 PHE A N 1
ATOM 579 C CA . PHE A 1 77 ? -15.917 -7.847 -16.018 1.00 79.81 77 PHE A CA 1
ATOM 580 C C . PHE A 1 77 ? -14.969 -7.674 -17.210 1.00 79.81 77 PHE A C 1
ATOM 582 O O . PHE A 1 77 ? -14.085 -8.500 -17.406 1.00 79.81 77 PHE A O 1
ATOM 589 N N . THR A 1 78 ? -15.109 -6.594 -17.978 1.00 83.25 78 THR A N 1
ATOM 590 C CA . THR A 1 78 ? -14.237 -6.274 -19.116 1.00 83.25 78 THR A CA 1
ATOM 591 C C . THR A 1 78 ? -12.835 -5.934 -18.634 1.00 83.25 78 THR A C 1
ATOM 593 O O . THR A 1 78 ? -11.873 -6.485 -19.159 1.00 83.25 78 THR A O 1
ATOM 596 N N . CYS A 1 79 ? -12.705 -5.107 -17.598 1.00 82.56 79 CYS A N 1
ATOM 597 C CA . CYS A 1 79 ? -11.433 -4.794 -16.956 1.00 82.56 79 CYS A CA 1
ATOM 598 C C . CYS A 1 79 ? -10.773 -6.051 -16.388 1.00 82.56 79 CYS A C 1
ATOM 600 O O . CYS A 1 79 ? -9.583 -6.255 -16.601 1.00 82.56 79 CYS A O 1
ATOM 602 N N . LEU A 1 80 ? -11.533 -6.924 -15.722 1.00 86.38 80 LEU A N 1
ATOM 603 C CA . LEU A 1 80 ? -11.019 -8.183 -15.185 1.00 86.38 80 LEU A CA 1
ATOM 604 C C . LEU A 1 80 ? -10.586 -9.139 -16.304 1.00 86.38 80 LEU A C 1
ATOM 606 O O . LEU A 1 80 ? -9.500 -9.708 -16.240 1.00 86.38 80 LEU A O 1
ATOM 610 N N . ALA A 1 81 ? -11.409 -9.297 -17.340 1.00 89.50 81 ALA A N 1
ATOM 611 C CA . ALA A 1 81 ? -11.097 -10.134 -18.491 1.00 89.50 81 ALA A CA 1
ATOM 612 C C . ALA A 1 81 ? -9.857 -9.617 -19.232 1.00 89.50 81 ALA A C 1
ATOM 614 O O . ALA A 1 81 ? -8.969 -10.404 -19.555 1.00 89.50 81 ALA A O 1
ATOM 615 N N . LEU A 1 82 ? -9.761 -8.300 -19.439 1.00 93.38 82 LEU A N 1
ATOM 616 C CA . LEU A 1 82 ? -8.600 -7.649 -20.036 1.00 93.38 82 LEU A CA 1
ATOM 617 C C . LEU A 1 82 ? -7.363 -7.805 -19.150 1.00 93.38 82 LEU A C 1
ATOM 619 O O . LEU A 1 82 ? -6.301 -8.138 -19.662 1.00 93.38 82 LEU A O 1
ATOM 623 N N . ALA A 1 83 ? -7.492 -7.622 -17.835 1.00 90.81 83 ALA A N 1
ATOM 624 C CA . ALA A 1 83 ? -6.398 -7.811 -16.891 1.00 90.81 83 ALA A CA 1
ATOM 625 C C . ALA A 1 83 ? -5.872 -9.248 -16.950 1.00 90.81 83 ALA A C 1
ATOM 627 O O . ALA A 1 83 ? -4.684 -9.436 -17.179 1.00 90.81 83 ALA A O 1
ATOM 628 N N . ILE A 1 84 ? -6.748 -10.256 -16.849 1.00 93.50 84 ILE A N 1
ATOM 629 C CA . ILE A 1 84 ? -6.373 -11.676 -16.951 1.00 93.50 84 ILE A CA 1
ATOM 630 C C . ILE A 1 84 ? -5.721 -11.967 -18.304 1.00 93.50 84 ILE A C 1
ATOM 632 O O . ILE A 1 84 ? -4.675 -12.615 -18.357 1.00 93.50 84 ILE A O 1
ATOM 636 N N . PHE A 1 85 ? -6.310 -11.476 -19.395 1.00 94.56 85 PHE A N 1
ATOM 637 C CA . PHE A 1 85 ? -5.763 -11.636 -20.739 1.00 94.56 85 PHE A CA 1
ATOM 638 C C . PHE A 1 85 ? -4.347 -11.051 -20.842 1.00 94.56 85 PHE A C 1
ATOM 640 O O . PHE A 1 85 ? -3.419 -11.755 -21.246 1.00 94.56 85 PHE A O 1
ATOM 647 N N . CYS A 1 86 ? -4.159 -9.800 -20.418 1.00 93.88 86 CYS A N 1
ATOM 648 C CA . CYS A 1 86 ? -2.862 -9.131 -20.388 1.00 93.88 86 CYS A CA 1
ATOM 649 C C . CYS A 1 86 ? -1.870 -9.876 -19.492 1.00 93.88 86 CYS A C 1
ATOM 651 O O . CYS A 1 86 ? -0.742 -10.117 -19.914 1.00 93.88 86 CYS A O 1
ATOM 653 N N . THR A 1 87 ? -2.283 -10.309 -18.299 1.00 93.50 87 THR A N 1
ATOM 654 C CA . THR A 1 87 ? -1.442 -11.089 -17.384 1.00 93.50 87 THR A CA 1
ATOM 655 C C . THR A 1 87 ? -0.966 -12.379 -18.039 1.00 93.50 87 THR A C 1
ATOM 657 O O . THR A 1 87 ? 0.234 -12.644 -18.028 1.00 93.50 87 THR A O 1
ATOM 660 N N . VAL A 1 88 ? -1.861 -13.160 -18.652 1.00 93.81 88 VAL A N 1
ATOM 661 C CA . VAL A 1 88 ? -1.498 -14.419 -19.325 1.00 93.81 88 VAL A CA 1
ATOM 662 C C . VAL A 1 88 ? -0.522 -14.157 -20.470 1.00 93.81 88 VAL A C 1
ATOM 664 O O . VAL A 1 88 ? 0.483 -14.858 -20.584 1.00 93.81 88 VAL A O 1
ATOM 667 N N . PHE A 1 89 ? -0.767 -13.143 -21.303 1.00 92.75 89 PHE A N 1
ATOM 668 C CA . PHE A 1 89 ? 0.122 -12.824 -22.422 1.00 92.75 89 PHE A CA 1
ATOM 669 C C . PHE A 1 89 ? 1.485 -12.297 -21.970 1.00 92.75 89 PHE A C 1
ATOM 671 O O . PHE A 1 89 ? 2.505 -12.714 -22.522 1.00 92.75 89 PHE A O 1
ATOM 678 N N . PHE A 1 90 ? 1.523 -11.427 -20.962 1.00 91.81 90 PHE A N 1
ATOM 679 C CA . PHE A 1 90 ? 2.770 -10.907 -20.407 1.00 91.81 90 PHE A CA 1
ATOM 680 C C . PHE A 1 90 ? 3.583 -12.000 -19.710 1.00 91.81 90 PHE A C 1
ATOM 682 O O . PHE A 1 90 ? 4.801 -12.026 -19.875 1.00 91.81 90 PHE A O 1
ATOM 689 N N . LEU A 1 91 ? 2.944 -12.956 -19.025 1.00 92.31 91 LEU A N 1
ATOM 690 C CA . LEU A 1 91 ? 3.648 -14.115 -18.463 1.00 92.31 91 LEU A CA 1
ATOM 691 C C . LEU A 1 91 ? 4.143 -15.078 -19.547 1.00 92.31 91 LEU A C 1
ATOM 693 O O . LEU A 1 91 ? 5.280 -15.535 -19.485 1.00 92.31 91 LEU A O 1
ATOM 697 N N . ALA A 1 92 ? 3.312 -15.390 -20.543 1.00 93.19 92 ALA A N 1
ATOM 698 C CA . ALA A 1 92 ? 3.654 -16.385 -21.558 1.00 93.19 92 ALA A CA 1
ATOM 699 C C . ALA A 1 92 ? 4.671 -15.872 -22.591 1.00 93.19 92 ALA A C 1
ATOM 701 O O . ALA A 1 92 ? 5.466 -16.651 -23.115 1.00 93.19 92 ALA A O 1
ATOM 702 N N . ARG A 1 93 ? 4.614 -14.580 -22.942 1.00 92.69 93 ARG A N 1
ATOM 703 C CA . ARG A 1 93 ? 5.361 -13.990 -24.069 1.00 92.69 93 ARG A CA 1
ATOM 704 C C . ARG A 1 93 ? 6.018 -12.645 -23.746 1.00 92.69 93 ARG A C 1
ATOM 706 O O . ARG A 1 93 ? 6.396 -11.924 -24.666 1.00 92.69 93 ARG A O 1
ATOM 713 N N . GLY A 1 94 ? 6.206 -12.309 -22.470 1.00 89.69 94 GLY A N 1
ATOM 714 C CA . GLY A 1 94 ? 6.760 -11.016 -22.049 1.00 89.69 94 GLY A CA 1
ATOM 715 C C . GLY A 1 94 ? 8.096 -10.659 -22.708 1.00 89.69 94 GLY A C 1
ATOM 716 O O . GLY A 1 94 ? 8.236 -9.561 -23.237 1.00 89.69 94 GLY A O 1
ATOM 717 N N . SER A 1 95 ? 9.044 -11.602 -22.776 1.00 90.31 95 SER A N 1
ATOM 718 C CA . SER A 1 95 ? 10.347 -11.368 -23.420 1.00 90.31 95 SER A CA 1
ATOM 719 C C . SER A 1 95 ? 10.223 -11.079 -24.918 1.00 90.31 95 SER A C 1
ATOM 721 O O . SER A 1 95 ? 10.871 -10.170 -25.423 1.00 90.31 95 SER A O 1
ATOM 723 N N . GLN A 1 96 ? 9.342 -11.792 -25.624 1.00 92.44 96 GLN A N 1
ATOM 724 C CA . GLN A 1 96 ? 9.098 -11.591 -27.056 1.00 92.44 96 GLN A CA 1
ATOM 725 C C . GLN A 1 96 ? 8.453 -10.228 -27.328 1.00 92.44 96 GLN A C 1
ATOM 727 O O . GLN A 1 96 ? 8.859 -9.533 -28.258 1.00 92.44 96 GLN A O 1
ATOM 732 N N . ILE A 1 97 ? 7.478 -9.832 -26.501 1.00 92.00 97 ILE A N 1
ATOM 733 C CA . ILE A 1 97 ? 6.819 -8.520 -26.580 1.00 92.00 97 ILE A CA 1
ATOM 734 C C . ILE A 1 97 ? 7.837 -7.403 -26.325 1.00 92.00 97 ILE A C 1
ATOM 736 O O . ILE A 1 97 ? 7.859 -6.413 -27.055 1.00 92.00 97 ILE A O 1
ATOM 740 N N . TRP A 1 98 ? 8.716 -7.584 -25.338 1.00 93.31 98 TRP A N 1
ATOM 741 C CA . TRP A 1 98 ? 9.766 -6.621 -25.025 1.00 93.31 98 TRP A CA 1
ATOM 742 C C . TRP A 1 98 ? 10.790 -6.483 -26.156 1.00 93.31 98 TRP A C 1
ATOM 744 O O . TRP A 1 98 ? 11.077 -5.374 -26.600 1.00 93.31 98 TRP A O 1
ATOM 754 N N . THR A 1 99 ? 11.286 -7.596 -26.703 1.00 92.94 99 THR A N 1
ATOM 755 C CA . THR A 1 99 ? 12.199 -7.562 -27.855 1.00 92.94 99 THR A CA 1
ATOM 756 C C . THR A 1 99 ? 11.538 -6.931 -29.083 1.00 92.94 99 THR A C 1
ATOM 758 O O . THR A 1 99 ? 12.176 -6.147 -29.787 1.00 92.94 99 THR A O 1
ATOM 761 N N . TRP A 1 100 ? 10.258 -7.225 -29.337 1.00 94.62 100 TRP A N 1
ATOM 762 C CA . TRP A 1 100 ? 9.489 -6.564 -30.393 1.00 94.62 100 TRP A CA 1
ATOM 763 C C . TRP A 1 100 ? 9.431 -5.048 -30.174 1.00 94.62 100 TRP A C 1
ATOM 765 O O . TRP A 1 100 ? 9.727 -4.298 -31.101 1.00 94.62 100 TRP A O 1
ATOM 775 N N . PHE A 1 101 ? 9.149 -4.596 -28.950 1.00 93.62 101 PHE A N 1
ATOM 776 C CA . PHE A 1 101 ? 9.133 -3.175 -28.601 1.00 93.62 101 PHE A CA 1
ATOM 777 C C . PHE A 1 101 ? 10.501 -2.507 -28.818 1.00 93.62 101 PHE A C 1
ATOM 779 O O . PHE A 1 101 ? 10.580 -1.472 -29.482 1.00 93.62 101 PHE A O 1
ATOM 786 N N . LEU A 1 102 ? 11.594 -3.121 -28.349 1.00 93.81 102 LEU A N 1
ATOM 787 C CA . LEU A 1 102 ? 12.952 -2.603 -28.556 1.00 93.81 102 LEU A CA 1
ATOM 788 C C . LEU A 1 102 ? 13.320 -2.498 -30.042 1.00 93.81 102 LEU A C 1
ATOM 790 O O . LEU A 1 102 ? 14.018 -1.565 -30.447 1.00 93.81 102 LEU A O 1
ATOM 794 N N . ASN A 1 103 ? 12.825 -3.411 -30.880 1.00 94.19 103 ASN A N 1
ATOM 795 C CA . ASN A 1 103 ? 13.061 -3.368 -32.322 1.00 94.19 103 ASN A CA 1
ATOM 796 C C . ASN A 1 103 ? 12.381 -2.180 -33.022 1.00 94.19 103 ASN A C 1
ATOM 798 O O . ASN A 1 103 ? 12.844 -1.779 -34.091 1.00 94.19 103 ASN A O 1
ATOM 802 N N . GLN A 1 104 ? 11.379 -1.551 -32.403 1.00 94.75 104 GLN A N 1
ATOM 803 C CA . GLN A 1 104 ? 10.765 -0.323 -32.920 1.00 94.75 104 GLN A CA 1
ATOM 804 C C . GLN A 1 104 ? 11.609 0.931 -32.640 1.00 94.75 104 GLN A C 1
ATOM 806 O O . GLN A 1 104 ? 11.395 1.970 -33.262 1.00 94.75 104 GLN A O 1
ATOM 811 N N . LEU A 1 105 ? 12.588 0.847 -31.731 1.00 92.81 105 LEU A N 1
ATOM 812 C CA . LEU A 1 105 ? 13.454 1.967 -31.365 1.00 92.81 105 LEU A CA 1
ATOM 813 C C . LEU A 1 105 ? 14.689 2.069 -32.281 1.00 92.81 105 LEU A C 1
ATOM 815 O O . LEU A 1 105 ? 15.167 1.048 -32.793 1.00 92.81 105 LEU A O 1
ATOM 819 N N . PRO A 1 106 ? 15.274 3.272 -32.451 1.00 93.44 106 PRO A N 1
ATOM 820 C CA . PRO A 1 106 ? 16.550 3.449 -33.143 1.00 93.44 106 PRO A CA 1
ATOM 821 C C . PRO A 1 106 ? 17.682 2.680 -32.453 1.00 93.44 106 PRO A C 1
ATOM 823 O O . PRO A 1 106 ? 17.807 2.723 -31.230 1.00 93.44 106 PRO A O 1
ATOM 826 N N . ALA A 1 107 ? 18.572 2.057 -33.234 1.00 91.12 107 ALA A N 1
ATOM 827 C CA . ALA A 1 107 ? 19.661 1.217 -32.717 1.00 91.12 107 ALA A CA 1
ATOM 828 C C . ALA A 1 107 ? 20.541 1.908 -31.656 1.00 91.12 107 ALA A C 1
ATOM 830 O O . ALA A 1 107 ? 20.985 1.259 -30.715 1.00 91.12 107 ALA A O 1
ATOM 831 N N . ARG A 1 108 ? 20.734 3.231 -31.766 1.00 90.31 108 ARG A N 1
ATOM 832 C CA . ARG A 1 108 ? 21.527 4.037 -30.821 1.00 90.31 108 ARG A CA 1
ATOM 833 C C . ARG A 1 108 ? 20.954 4.069 -29.399 1.00 90.31 108 ARG A C 1
ATOM 835 O O . ARG A 1 108 ? 21.721 4.219 -28.461 1.00 90.31 108 ARG A O 1
ATOM 842 N N . GLY A 1 109 ? 19.632 3.961 -29.243 1.00 85.62 109 GLY A N 1
ATOM 843 C CA . GLY A 1 109 ? 18.954 4.077 -27.945 1.00 85.62 109 GLY A CA 1
ATOM 844 C C . GLY A 1 109 ? 18.519 2.747 -27.327 1.00 85.62 109 GLY A C 1
ATOM 845 O O . GLY A 1 109 ? 18.132 2.730 -26.163 1.00 85.62 109 GLY A O 1
ATOM 846 N N . ARG A 1 110 ? 18.577 1.635 -28.078 1.00 91.75 110 ARG A N 1
ATOM 847 C CA . ARG A 1 110 ? 18.043 0.332 -27.637 1.00 91.75 110 ARG A CA 1
ATOM 848 C C . ARG A 1 110 ? 18.680 -0.168 -26.344 1.00 91.75 110 ARG A C 1
ATOM 850 O O . ARG A 1 110 ? 17.949 -0.589 -25.461 1.00 91.75 110 ARG A O 1
ATOM 857 N N . GLY A 1 111 ? 20.008 -0.084 -26.232 1.00 89.69 111 GLY A N 1
ATOM 858 C CA . GLY A 1 111 ? 20.732 -0.534 -25.037 1.00 89.69 111 GLY A CA 1
ATOM 859 C C . GLY A 1 111 ? 20.332 0.250 -23.787 1.00 89.69 111 GLY A C 1
ATOM 860 O O . GLY A 1 111 ? 19.965 -0.344 -22.782 1.00 89.69 111 GLY A O 1
ATOM 861 N N . ASN A 1 112 ? 20.301 1.583 -23.882 1.00 89.12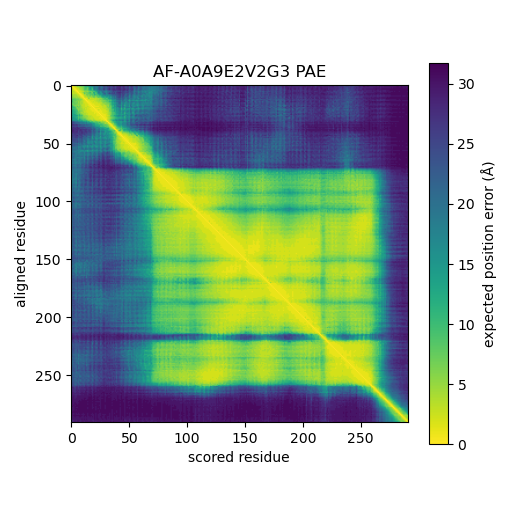 112 ASN A N 1
ATOM 862 C CA . ASN A 1 112 ? 19.944 2.443 -22.751 1.00 89.12 112 ASN A CA 1
ATOM 863 C C . ASN A 1 112 ? 18.495 2.221 -22.292 1.00 89.12 112 ASN A C 1
ATOM 865 O O . ASN A 1 112 ? 18.223 2.235 -21.096 1.00 89.12 112 ASN A O 1
ATOM 869 N N . VAL A 1 113 ? 17.558 2.018 -23.229 1.00 91.00 113 VAL A N 1
ATOM 870 C CA . VAL A 1 113 ? 16.151 1.746 -22.892 1.00 91.00 113 VAL A CA 1
ATOM 871 C C . VAL A 1 113 ? 15.980 0.358 -22.276 1.00 91.00 113 VAL A C 1
ATOM 873 O O . VAL A 1 113 ? 15.217 0.226 -21.324 1.00 91.00 113 VAL A O 1
ATOM 876 N N . ASP A 1 114 ? 16.689 -0.655 -22.778 1.00 92.94 114 ASP A N 1
ATOM 877 C CA . ASP A 1 114 ? 16.673 -2.006 -22.205 1.00 92.94 114 ASP A CA 1
ATOM 878 C C . ASP A 1 114 ? 17.194 -2.014 -20.761 1.00 92.94 114 ASP A C 1
ATOM 880 O O . ASP A 1 114 ? 16.528 -2.521 -19.856 1.00 92.94 114 ASP A O 1
ATOM 884 N N . GLU A 1 115 ? 18.323 -1.345 -20.515 1.00 90.44 115 GLU A N 1
ATOM 885 C CA . GLU A 1 115 ? 18.884 -1.207 -19.170 1.00 90.44 115 GLU A CA 1
ATOM 886 C C . GLU A 1 115 ? 17.935 -0.435 -18.236 1.00 90.44 115 GLU A C 1
ATOM 888 O O . GLU A 1 115 ? 17.613 -0.912 -17.143 1.00 90.44 115 GLU A O 1
ATOM 893 N N . ALA A 1 116 ? 17.422 0.722 -18.676 1.00 91.12 116 ALA A N 1
ATOM 894 C CA . ALA A 1 116 ? 16.476 1.528 -17.903 1.00 91.12 116 ALA A CA 1
ATOM 895 C C . ALA A 1 116 ? 15.196 0.750 -17.558 1.00 91.12 116 ALA A C 1
ATOM 897 O O . ALA A 1 116 ? 14.720 0.802 -16.421 1.00 91.12 116 ALA A O 1
ATOM 898 N N . ALA A 1 117 ? 14.652 -0.009 -18.510 1.00 90.62 117 ALA A N 1
ATOM 899 C CA . ALA A 1 117 ? 13.471 -0.831 -18.285 1.00 90.62 117 ALA A CA 1
ATOM 900 C C . ALA A 1 117 ? 13.740 -1.971 -17.299 1.00 90.62 117 ALA A C 1
ATOM 902 O O . ALA A 1 117 ? 12.905 -2.222 -16.429 1.00 90.62 117 ALA A O 1
ATOM 903 N N . GLY A 1 118 ? 14.907 -2.619 -17.373 1.00 90.94 118 GLY A N 1
ATOM 904 C CA . GLY A 1 118 ? 15.316 -3.637 -16.404 1.00 90.94 118 GLY A CA 1
ATOM 905 C C . GLY A 1 118 ? 15.389 -3.088 -14.974 1.00 90.94 118 GLY A C 1
ATOM 906 O O . GLY A 1 118 ? 14.866 -3.703 -14.041 1.00 90.94 118 GLY A O 1
ATOM 907 N N . ILE A 1 119 ? 15.960 -1.893 -14.801 1.00 89.56 119 ILE A N 1
ATOM 908 C CA . ILE A 1 119 ? 16.037 -1.199 -13.502 1.00 89.56 119 ILE A CA 1
ATOM 909 C C . ILE A 1 119 ? 14.650 -0.810 -12.997 1.00 89.56 119 ILE A C 1
ATOM 911 O O . ILE A 1 119 ? 14.336 -1.007 -11.816 1.00 89.56 119 ILE A O 1
ATOM 915 N N . GLY A 1 120 ? 13.815 -0.272 -13.887 1.00 90.50 120 GLY A N 1
ATOM 916 C CA . GLY A 1 120 ? 12.441 0.079 -13.564 1.00 90.50 120 GLY A CA 1
ATOM 917 C C . GLY A 1 120 ? 11.642 -1.143 -13.124 1.00 90.50 120 GLY A C 1
ATOM 918 O O . GLY A 1 120 ? 11.012 -1.119 -12.070 1.00 90.50 120 GLY A O 1
ATOM 919 N N . TRP A 1 121 ? 11.741 -2.250 -13.861 1.00 90.31 121 TRP A N 1
ATOM 920 C CA . TRP A 1 121 ? 11.070 -3.503 -13.522 1.00 90.31 121 TRP A CA 1
ATOM 921 C C . TRP A 1 121 ? 11.541 -4.078 -12.183 1.00 90.31 121 TRP A C 1
ATOM 923 O O . TRP A 1 121 ? 10.717 -4.485 -11.359 1.00 90.31 121 TRP A O 1
ATOM 933 N N . TYR A 1 122 ? 12.851 -4.081 -11.929 1.00 88.56 122 TYR A N 1
ATOM 934 C CA . TYR A 1 122 ? 13.412 -4.548 -10.660 1.00 88.56 122 TYR A CA 1
ATOM 935 C C . TYR A 1 122 ? 12.924 -3.707 -9.469 1.00 88.56 122 TYR A C 1
ATOM 937 O O . TYR A 1 122 ? 12.533 -4.255 -8.437 1.00 88.56 122 TYR A O 1
ATOM 945 N N . THR A 1 123 ? 12.887 -2.381 -9.625 1.00 87.69 123 THR A N 1
ATOM 946 C CA . THR A 1 123 ? 12.395 -1.454 -8.592 1.00 87.69 123 THR A CA 1
ATOM 947 C C . THR A 1 123 ? 10.895 -1.622 -8.354 1.00 87.69 123 THR A C 1
ATOM 949 O O . THR A 1 123 ? 10.469 -1.770 -7.211 1.00 87.69 123 THR A O 1
ATOM 952 N N . PHE A 1 124 ? 10.095 -1.661 -9.423 1.00 89.31 124 PHE A N 1
ATOM 953 C CA . PHE A 1 124 ? 8.644 -1.821 -9.336 1.00 89.31 124 PHE A CA 1
ATOM 954 C C . PHE A 1 124 ? 8.257 -3.152 -8.684 1.00 89.31 124 PHE A C 1
ATOM 956 O O . PHE A 1 124 ? 7.507 -3.179 -7.712 1.00 89.31 124 PHE A O 1
ATOM 963 N N . SER A 1 125 ? 8.808 -4.261 -9.187 1.00 88.56 125 SER A N 1
ATOM 964 C CA . SER A 1 125 ? 8.497 -5.600 -8.676 1.00 88.56 125 SER A CA 1
ATOM 965 C C . SER A 1 125 ? 8.984 -5.808 -7.240 1.00 88.56 125 SER A C 1
ATOM 967 O O . SER A 1 125 ? 8.291 -6.459 -6.458 1.00 88.56 125 SER A O 1
ATOM 969 N N . GLY A 1 126 ? 10.134 -5.231 -6.875 1.00 86.62 126 GLY A N 1
ATOM 970 C CA . GLY A 1 126 ? 10.628 -5.208 -5.500 1.00 86.62 126 GLY A CA 1
ATOM 971 C C . GLY A 1 126 ? 9.686 -4.455 -4.561 1.00 86.62 126 GLY A C 1
ATOM 972 O O . GLY A 1 126 ? 9.242 -5.028 -3.567 1.00 86.62 126 GLY A O 1
ATOM 973 N N . TYR A 1 127 ? 9.289 -3.233 -4.932 1.00 85.00 127 TYR A N 1
ATOM 974 C CA . TYR A 1 127 ? 8.338 -2.424 -4.166 1.00 85.00 127 TYR A CA 1
ATOM 975 C C . TYR A 1 127 ? 6.997 -3.142 -3.977 1.00 85.00 127 TYR A C 1
ATOM 977 O O . TYR A 1 127 ? 6.557 -3.326 -2.847 1.00 85.00 127 TYR A O 1
ATOM 985 N N . THR A 1 128 ? 6.373 -3.631 -5.056 1.00 87.62 128 THR A N 1
ATOM 986 C CA . THR A 1 128 ? 5.072 -4.315 -4.971 1.00 87.62 128 THR A CA 1
ATOM 987 C C . THR A 1 128 ? 5.130 -5.562 -4.089 1.00 87.62 128 THR A C 1
ATOM 989 O O . THR A 1 128 ? 4.231 -5.781 -3.275 1.00 87.62 128 THR A O 1
ATOM 992 N N . ARG A 1 129 ? 6.182 -6.385 -4.215 1.00 89.00 129 ARG A N 1
ATOM 993 C CA . ARG A 1 129 ? 6.364 -7.566 -3.355 1.00 89.00 129 ARG A CA 1
ATOM 994 C C . ARG A 1 129 ? 6.574 -7.166 -1.899 1.00 89.00 129 ARG A C 1
ATOM 996 O O . ARG A 1 129 ? 6.032 -7.829 -1.018 1.00 89.00 129 ARG A O 1
ATOM 1003 N N . GLY A 1 130 ? 7.327 -6.094 -1.664 1.00 88.31 130 GLY A N 1
ATOM 1004 C CA . GLY A 1 130 ? 7.579 -5.579 -0.328 1.00 88.31 130 GLY A CA 1
ATOM 1005 C C . GLY A 1 130 ? 6.313 -5.068 0.349 1.00 88.31 130 GLY A C 1
ATOM 1006 O O . GLY A 1 130 ? 5.969 -5.536 1.432 1.00 88.31 130 GLY A O 1
ATOM 1007 N N . THR A 1 131 ? 5.555 -4.204 -0.329 1.00 87.19 131 THR A N 1
ATOM 1008 C CA . THR A 1 131 ? 4.269 -3.692 0.165 1.00 87.19 131 THR A CA 1
ATOM 1009 C C . THR A 1 131 ? 3.278 -4.818 0.444 1.00 87.19 131 THR A C 1
ATOM 1011 O O . THR A 1 131 ? 2.631 -4.802 1.483 1.00 87.19 131 THR A O 1
ATOM 1014 N N . MET A 1 132 ? 3.185 -5.827 -0.428 1.00 90.88 132 MET A N 1
ATOM 1015 C CA . MET A 1 132 ? 2.299 -6.975 -0.204 1.00 90.88 132 MET A CA 1
ATOM 1016 C C . MET A 1 132 ? 2.689 -7.773 1.049 1.00 90.88 132 MET A C 1
ATOM 1018 O O . MET A 1 132 ? 1.817 -8.193 1.809 1.00 90.88 132 MET A O 1
ATOM 1022 N N . LEU A 1 133 ? 3.990 -7.993 1.269 1.00 91.81 133 LEU A N 1
ATOM 1023 C CA . LEU A 1 133 ? 4.486 -8.720 2.438 1.00 91.81 133 LEU A CA 1
ATOM 1024 C C . LEU A 1 133 ? 4.237 -7.939 3.734 1.00 91.81 133 LEU A C 1
ATOM 1026 O O . LEU A 1 133 ? 3.813 -8.533 4.726 1.00 91.81 133 LEU A O 1
ATOM 1030 N N . ILE A 1 134 ? 4.464 -6.624 3.710 1.00 89.31 134 ILE A N 1
ATOM 1031 C CA . ILE A 1 134 ? 4.188 -5.726 4.837 1.00 89.31 134 ILE A CA 1
ATOM 1032 C C . ILE A 1 134 ? 2.689 -5.719 5.139 1.00 89.31 134 ILE A C 1
ATOM 1034 O O . ILE A 1 134 ? 2.299 -6.120 6.229 1.00 89.31 134 ILE A O 1
ATOM 1038 N N . ALA A 1 135 ? 1.845 -5.435 4.143 1.00 91.62 135 ALA A N 1
ATOM 1039 C CA . ALA A 1 135 ? 0.390 -5.409 4.292 1.00 91.62 135 ALA A CA 1
ATOM 1040 C C . ALA A 1 135 ? -0.174 -6.723 4.857 1.00 91.62 135 ALA A C 1
ATOM 1042 O O . ALA A 1 135 ? -1.040 -6.714 5.734 1.00 91.62 135 ALA A O 1
ATOM 1043 N N . ALA A 1 136 ? 0.315 -7.868 4.368 1.00 93.88 136 ALA A N 1
ATOM 1044 C CA . ALA A 1 136 ? -0.086 -9.176 4.876 1.00 93.88 136 ALA A CA 1
ATOM 1045 C C . ALA A 1 136 ? 0.341 -9.376 6.336 1.00 93.88 136 ALA A C 1
ATOM 1047 O O . ALA A 1 136 ? -0.452 -9.855 7.147 1.00 93.88 136 ALA A O 1
ATOM 1048 N N . THR A 1 137 ? 1.572 -8.996 6.675 1.00 92.94 137 THR A N 1
ATOM 1049 C CA . THR A 1 137 ? 2.097 -9.130 8.038 1.00 92.94 137 THR A CA 1
ATOM 1050 C C . THR A 1 137 ? 1.334 -8.228 9.005 1.00 92.94 137 THR A C 1
ATOM 1052 O O . THR A 1 137 ? 0.874 -8.714 10.037 1.00 92.94 137 THR A O 1
ATOM 1055 N N . ASP A 1 138 ? 1.100 -6.967 8.645 1.00 91.75 138 ASP A N 1
ATOM 1056 C CA . ASP A 1 138 ? 0.349 -6.013 9.464 1.00 91.75 138 ASP A CA 1
ATOM 1057 C C . ASP A 1 138 ? -1.090 -6.463 9.680 1.00 91.75 138 ASP A C 1
ATOM 1059 O O . ASP A 1 138 ? -1.591 -6.418 10.800 1.00 91.75 138 ASP A O 1
ATOM 1063 N N . SER A 1 139 ? -1.750 -6.962 8.632 1.00 94.75 139 SER A N 1
ATOM 1064 C CA . SER A 1 139 ? -3.105 -7.503 8.737 1.00 94.75 139 SER A CA 1
ATOM 1065 C C . SER A 1 139 ? -3.175 -8.687 9.703 1.00 94.75 139 SER A C 1
ATOM 1067 O O . SER A 1 139 ? -4.063 -8.734 10.553 1.00 94.75 139 SER A O 1
ATOM 1069 N N . ILE A 1 140 ? -2.221 -9.619 9.622 1.00 96.06 140 ILE A N 1
ATOM 1070 C CA . ILE A 1 140 ? -2.162 -10.787 10.511 1.00 96.06 140 ILE A CA 1
ATOM 1071 C C . ILE A 1 140 ? -1.878 -10.356 11.953 1.00 96.06 140 ILE A C 1
ATOM 1073 O O . ILE A 1 140 ? -2.556 -10.814 12.874 1.00 96.06 140 ILE A O 1
ATOM 1077 N N . LEU A 1 141 ? -0.906 -9.468 12.167 1.00 94.69 141 LEU A N 1
ATOM 1078 C CA . LEU A 1 141 ? -0.563 -8.976 13.501 1.00 94.69 141 LEU A CA 1
ATOM 1079 C C . LEU A 1 141 ? -1.721 -8.183 14.117 1.00 94.69 141 LEU A C 1
ATOM 1081 O O . LEU A 1 141 ? -2.060 -8.409 15.280 1.00 94.69 141 LEU A O 1
ATOM 1085 N N . ALA A 1 142 ? -2.371 -7.317 13.337 1.00 92.69 142 ALA A N 1
ATOM 1086 C CA . ALA A 1 142 ? -3.552 -6.579 13.768 1.00 92.69 142 ALA A CA 1
ATOM 1087 C C . ALA A 1 142 ? -4.713 -7.528 14.089 1.00 92.69 142 ALA A C 1
ATOM 1089 O O . ALA A 1 142 ? -5.351 -7.367 15.128 1.00 92.69 142 ALA A O 1
ATOM 1090 N N . PHE A 1 143 ? -4.955 -8.550 13.261 1.00 95.25 143 PHE A N 1
ATOM 1091 C CA . PHE A 1 143 ? -5.968 -9.571 13.533 1.00 95.25 143 PHE A CA 1
ATOM 1092 C C . PHE A 1 143 ? -5.715 -10.271 14.869 1.00 95.25 143 PHE A C 1
ATOM 1094 O O . PHE A 1 143 ? -6.606 -10.318 15.712 1.00 95.25 143 PHE A O 1
ATOM 1101 N N . ILE A 1 144 ? -4.491 -10.759 15.091 1.00 96.44 144 ILE A N 1
ATOM 1102 C CA . ILE A 1 144 ? -4.110 -11.440 16.334 1.00 96.44 144 ILE A CA 1
ATOM 1103 C C . ILE A 1 144 ? -4.281 -10.503 17.536 1.00 96.44 144 ILE A C 1
ATOM 1105 O O . ILE A 1 144 ? -4.854 -10.910 18.546 1.00 96.44 144 ILE A O 1
ATOM 1109 N N . ALA A 1 145 ? -3.831 -9.250 17.435 1.00 94.31 145 ALA A N 1
ATOM 1110 C CA . ALA A 1 145 ? -3.958 -8.275 18.514 1.00 94.31 145 ALA A CA 1
ATOM 1111 C C . ALA A 1 145 ? -5.428 -7.996 18.870 1.00 94.31 145 ALA A C 1
ATOM 1113 O O . ALA A 1 145 ? -5.803 -8.050 20.043 1.00 94.31 145 ALA A O 1
ATOM 1114 N N . LEU A 1 146 ? -6.273 -7.751 17.865 1.00 93.62 146 LEU A N 1
ATOM 1115 C CA . LEU A 1 146 ? -7.701 -7.495 18.059 1.00 93.62 146 LEU A CA 1
ATOM 1116 C C . LEU A 1 146 ? -8.433 -8.723 18.614 1.00 93.62 146 LEU A C 1
ATOM 1118 O O . LEU A 1 146 ? -9.284 -8.578 19.493 1.00 93.62 146 LEU A O 1
ATOM 1122 N N . GLU A 1 147 ? -8.074 -9.925 18.162 1.00 94.75 147 GLU A N 1
ATOM 1123 C CA . GLU A 1 147 ? -8.684 -11.176 18.618 1.00 94.75 147 GLU A CA 1
ATOM 1124 C C . GLU A 1 147 ? -8.300 -11.507 20.070 1.00 94.75 147 GLU A C 1
ATOM 1126 O O . GLU A 1 147 ? -9.151 -11.926 20.858 1.00 94.75 147 GLU A O 1
ATOM 1131 N N . ILE A 1 148 ? -7.047 -11.257 20.471 1.00 95.44 148 ILE A N 1
ATOM 1132 C CA . ILE A 1 148 ? -6.599 -11.409 21.867 1.00 95.44 148 ILE A CA 1
ATOM 1133 C C . ILE A 1 148 ? -7.381 -10.469 22.791 1.00 95.44 148 ILE A C 1
ATOM 1135 O O . ILE A 1 148 ? -7.808 -10.880 23.871 1.00 95.44 148 ILE A O 1
ATOM 1139 N N . ILE A 1 149 ? -7.606 -9.229 22.352 1.00 93.06 149 ILE A N 1
ATOM 1140 C CA . ILE A 1 149 ? -8.366 -8.215 23.099 1.00 93.06 149 ILE A CA 1
ATOM 1141 C C . ILE A 1 149 ? -9.887 -8.467 23.004 1.00 93.06 149 ILE A C 1
ATOM 1143 O O . ILE A 1 149 ? -10.661 -7.868 23.744 1.00 93.06 149 ILE A O 1
ATOM 1147 N N . ARG A 1 150 ? -10.324 -9.414 22.158 1.00 92.06 150 ARG A N 1
ATOM 1148 C CA . ARG A 1 150 ? -11.733 -9.762 21.904 1.00 92.06 150 ARG A CA 1
ATOM 1149 C C . ARG A 1 150 ? -12.549 -8.598 21.338 1.00 92.06 150 ARG A C 1
ATOM 1151 O O . ARG A 1 150 ? -13.738 -8.467 21.632 1.00 92.06 150 ARG A O 1
ATOM 1158 N N . VAL A 1 151 ? -11.922 -7.781 20.493 1.00 87.62 151 VAL A N 1
ATOM 1159 C CA . VAL A 1 151 ? -12.611 -6.713 19.762 1.00 87.62 151 VAL A CA 1
ATOM 1160 C C . VAL A 1 151 ? -13.561 -7.347 18.745 1.00 87.62 151 VAL A C 1
ATOM 1162 O O . VAL A 1 151 ? -13.117 -8.115 17.886 1.00 87.62 151 VAL A O 1
ATOM 1165 N N . PRO A 1 152 ? -14.873 -7.056 18.798 1.00 79.19 152 PRO A N 1
ATOM 1166 C CA . PRO A 1 152 ? -15.780 -7.523 17.762 1.00 79.19 152 PRO A CA 1
ATOM 1167 C C . PRO A 1 152 ? -15.362 -6.912 16.421 1.00 79.19 152 PRO A C 1
ATOM 1169 O O . PRO A 1 152 ? -14.885 -5.784 16.363 1.00 79.19 152 PRO A O 1
ATOM 1172 N N . LEU A 1 153 ? -15.562 -7.652 15.330 1.00 88.56 153 LEU A N 1
ATOM 1173 C CA . LEU A 1 153 ? -15.113 -7.261 13.986 1.00 88.56 153 LEU A CA 1
ATOM 1174 C C . LEU A 1 153 ? -13.583 -7.274 13.788 1.00 88.56 153 LEU A C 1
ATOM 1176 O O . LEU A 1 153 ? -13.104 -6.666 12.832 1.00 88.56 153 LEU A O 1
ATOM 1180 N N . ALA A 1 154 ? -12.817 -8.015 14.600 1.00 86.94 154 ALA A N 1
ATOM 1181 C CA . ALA A 1 154 ? -11.374 -8.197 14.397 1.00 86.94 154 ALA A CA 1
ATOM 1182 C C . ALA A 1 154 ? -11.015 -8.607 12.954 1.00 86.94 154 ALA A C 1
ATOM 1184 O O . ALA A 1 154 ? -10.146 -7.997 12.336 1.00 86.94 154 ALA A O 1
ATOM 1185 N N . ALA A 1 155 ? -11.726 -9.585 12.377 1.00 87.25 155 ALA A N 1
ATOM 1186 C CA . ALA A 1 155 ? -11.499 -10.027 10.997 1.00 87.25 155 ALA A CA 1
ATOM 1187 C C . ALA A 1 155 ? -11.787 -8.928 9.944 1.00 87.25 155 ALA A C 1
ATOM 1189 O O . ALA A 1 155 ? -10.895 -8.634 9.148 1.00 87.25 155 ALA A O 1
ATOM 1190 N N . PRO A 1 156 ? -12.967 -8.271 9.924 1.00 87.12 156 PRO A N 1
ATOM 1191 C CA . PRO A 1 156 ? -13.210 -7.121 9.049 1.00 87.12 156 PRO A CA 1
ATOM 1192 C C . PRO A 1 156 ? -12.183 -5.990 9.192 1.00 87.12 156 PRO A C 1
ATOM 1194 O O . PRO A 1 156 ? -11.746 -5.434 8.186 1.00 87.12 156 PRO A O 1
ATOM 1197 N N . LEU A 1 157 ? -11.767 -5.667 10.421 1.00 88.81 157 LEU A N 1
ATOM 1198 C CA . LEU A 1 157 ? -10.757 -4.638 10.678 1.00 88.81 157 LEU A CA 1
ATOM 1199 C C . LEU A 1 157 ? -9.379 -5.046 10.150 1.00 88.81 157 LEU A C 1
ATOM 1201 O O . LEU A 1 157 ? -8.687 -4.224 9.560 1.00 88.81 157 LEU A O 1
ATOM 1205 N N . ALA A 1 158 ? -8.997 -6.315 10.277 1.00 89.94 158 ALA A N 1
ATOM 1206 C CA . ALA A 1 158 ? -7.758 -6.821 9.697 1.00 89.94 158 ALA A CA 1
ATOM 1207 C C . ALA A 1 158 ? -7.752 -6.737 8.162 1.00 89.94 158 ALA A C 1
ATOM 1209 O O . ALA A 1 158 ? -6.732 -6.383 7.567 1.00 89.94 158 ALA A O 1
ATOM 1210 N N . VAL A 1 159 ? -8.890 -7.007 7.513 1.00 91.00 159 VAL A N 1
ATOM 1211 C CA . VAL A 1 159 ? -9.050 -6.810 6.061 1.00 91.00 159 VAL A CA 1
ATOM 1212 C C . VAL A 1 159 ? -8.957 -5.326 5.700 1.00 91.00 159 VAL A C 1
ATOM 1214 O O . VAL A 1 159 ? -8.324 -4.974 4.706 1.00 91.00 159 VAL A O 1
ATOM 1217 N N . LEU A 1 160 ? -9.535 -4.445 6.518 1.00 86.88 160 LEU A N 1
ATOM 1218 C CA . LEU A 1 160 ? -9.413 -3.000 6.335 1.00 86.88 160 LEU A CA 1
ATOM 1219 C C . LEU A 1 160 ? -7.954 -2.536 6.445 1.00 86.88 160 LEU A C 1
ATOM 1221 O O . LEU A 1 160 ? -7.518 -1.755 5.605 1.00 86.88 160 LEU A O 1
ATOM 1225 N N . VAL A 1 161 ? -7.192 -3.041 7.422 1.00 90.38 161 VAL A N 1
ATOM 1226 C CA . VAL A 1 161 ? -5.747 -2.778 7.557 1.00 90.38 161 VAL A CA 1
ATOM 1227 C C . VAL A 1 161 ? -4.995 -3.273 6.322 1.00 90.38 161 VAL A C 1
ATOM 1229 O O . VAL A 1 161 ? -4.202 -2.526 5.758 1.00 90.38 161 VAL A O 1
ATOM 1232 N N . PHE A 1 162 ? -5.295 -4.487 5.848 1.00 91.06 162 PHE A N 1
ATOM 1233 C CA . PHE A 1 162 ? -4.674 -5.056 4.650 1.00 91.06 162 PHE A CA 1
ATOM 1234 C C . PHE A 1 162 ? -4.882 -4.174 3.413 1.00 91.06 162 PHE A C 1
ATOM 1236 O O . PHE A 1 162 ? -3.930 -3.849 2.709 1.00 91.06 162 PHE A O 1
ATOM 1243 N N . ILE A 1 163 ? -6.127 -3.768 3.149 1.00 86.94 163 ILE A N 1
ATOM 1244 C CA . ILE A 1 163 ? -6.461 -2.908 2.005 1.00 86.94 163 ILE A CA 1
ATOM 1245 C C . ILE A 1 163 ? -5.872 -1.504 2.209 1.00 86.94 163 ILE A C 1
ATOM 1247 O O . ILE A 1 163 ? -5.322 -0.920 1.276 1.00 86.94 163 ILE A O 1
ATOM 1251 N N . GLY A 1 164 ? -5.952 -0.972 3.430 1.00 85.25 164 GLY A N 1
ATOM 1252 C CA . GLY A 1 164 ? -5.425 0.339 3.796 1.00 85.25 164 GLY A CA 1
ATOM 1253 C C . GLY A 1 164 ? -3.911 0.443 3.623 1.00 85.25 164 GLY A C 1
ATOM 1254 O O . GLY A 1 164 ? -3.425 1.480 3.185 1.00 85.25 164 GLY A O 1
ATOM 1255 N N . ALA A 1 165 ? -3.162 -0.631 3.866 1.00 86.81 165 ALA A N 1
ATOM 1256 C CA . ALA A 1 165 ? -1.708 -0.648 3.703 1.00 86.81 165 ALA A CA 1
ATOM 1257 C C . ALA A 1 165 ? -1.241 -0.349 2.262 1.00 86.81 165 ALA A C 1
ATOM 1259 O O . ALA A 1 165 ? -0.106 0.080 2.060 1.00 86.81 165 ALA A O 1
ATOM 1260 N N . PHE A 1 166 ? -2.110 -0.497 1.253 1.00 84.25 166 PHE A N 1
ATOM 1261 C CA . PHE A 1 166 ? -1.798 -0.105 -0.126 1.00 84.25 166 PHE A CA 1
ATOM 1262 C C . PHE A 1 166 ? -1.861 1.403 -0.372 1.00 84.25 166 PHE A C 1
ATOM 1264 O O . PHE A 1 166 ? -1.338 1.851 -1.389 1.00 84.25 166 PHE A O 1
ATOM 1271 N N . ILE A 1 167 ? -2.491 2.180 0.516 1.00 82.75 167 ILE A N 1
ATOM 1272 C CA . ILE A 1 167 ? -2.590 3.640 0.421 1.00 82.75 167 ILE A CA 1
ATOM 1273 C C . ILE A 1 167 ? -1.513 4.248 1.327 1.00 82.75 167 ILE A C 1
ATOM 1275 O O . ILE A 1 167 ? -1.712 4.328 2.547 1.00 82.75 167 ILE A O 1
ATOM 1279 N N . PRO A 1 168 ? -0.380 4.706 0.766 1.00 76.12 168 PRO A N 1
ATOM 1280 C CA . PRO A 1 168 ? 0.728 5.191 1.573 1.00 76.12 168 PRO A CA 1
ATOM 1281 C C . PRO A 1 168 ? 0.313 6.419 2.390 1.00 76.12 168 PRO A C 1
ATOM 1283 O O . PRO A 1 168 ? -0.520 7.212 1.950 1.00 76.12 168 PRO A O 1
ATOM 1286 N N . LEU A 1 169 ? 0.908 6.576 3.577 1.00 72.19 169 LEU A N 1
ATOM 1287 C CA . LEU A 1 169 ? 0.692 7.668 4.546 1.00 72.19 169 LEU A CA 1
ATOM 1288 C C . LEU A 1 169 ? -0.697 7.749 5.197 1.00 72.19 169 LEU A C 1
ATOM 1290 O O . LEU A 1 169 ? -0.791 8.217 6.327 1.00 72.19 169 LEU A O 1
ATOM 1294 N N . ILE A 1 170 ? -1.759 7.311 4.523 1.00 73.69 170 ILE A N 1
ATOM 1295 C CA . ILE A 1 170 ? -3.137 7.530 4.983 1.00 73.69 170 ILE A CA 1
ATOM 1296 C C . ILE A 1 170 ? -3.768 6.236 5.491 1.00 73.69 170 ILE A C 1
ATOM 1298 O O . ILE A 1 170 ? -4.416 6.239 6.538 1.00 73.69 170 ILE A O 1
ATOM 1302 N N . GLY A 1 171 ? -3.604 5.126 4.768 1.00 78.19 171 GLY A N 1
ATOM 1303 C CA . GLY A 1 171 ? -4.465 3.967 4.979 1.00 78.19 171 GLY A CA 1
ATOM 1304 C C . GLY A 1 171 ? -4.195 3.209 6.277 1.00 78.19 171 GLY A C 1
ATOM 1305 O O . GLY A 1 171 ? -5.153 2.860 6.964 1.00 78.19 171 GLY A O 1
ATOM 1306 N N . ALA A 1 172 ? -2.928 3.032 6.670 1.00 79.75 172 ALA A N 1
ATOM 1307 C CA . ALA A 1 172 ? -2.600 2.433 7.963 1.00 79.75 172 ALA A CA 1
ATOM 1308 C C . ALA A 1 172 ? -3.122 3.293 9.135 1.00 79.75 172 ALA A C 1
ATOM 1310 O O . ALA A 1 172 ? -3.962 2.784 9.877 1.00 79.75 172 ALA A O 1
ATOM 1311 N N . PRO A 1 173 ? -2.772 4.593 9.280 1.00 80.69 173 PRO A N 1
ATOM 1312 C CA . PRO A 1 173 ? -3.316 5.440 10.348 1.00 80.69 173 PRO A CA 1
ATOM 1313 C C . PRO A 1 173 ? -4.840 5.467 10.416 1.00 80.69 173 PRO A C 1
ATOM 1315 O O . PRO A 1 173 ? -5.410 5.358 11.502 1.00 80.69 173 PRO A O 1
ATOM 1318 N N . LEU A 1 174 ? -5.505 5.559 9.265 1.00 82.62 174 LEU A N 1
ATOM 1319 C CA . LEU A 1 174 ? -6.961 5.559 9.205 1.00 82.62 174 LEU A CA 1
ATOM 1320 C C . LEU A 1 174 ? -7.546 4.239 9.729 1.00 82.62 174 LEU A C 1
ATOM 1322 O O . LEU A 1 174 ? -8.467 4.260 10.545 1.00 82.62 174 LEU A O 1
ATOM 1326 N N . ALA A 1 175 ? -6.989 3.098 9.316 1.00 86.12 175 ALA A N 1
ATOM 1327 C CA . ALA A 1 175 ? -7.420 1.790 9.800 1.00 86.12 175 ALA A CA 1
ATOM 1328 C C . ALA A 1 175 ? -7.191 1.629 11.315 1.00 86.12 175 ALA A C 1
ATOM 1330 O O . ALA A 1 175 ? -8.058 1.085 12.002 1.00 86.12 175 ALA A O 1
ATOM 1331 N N . MET A 1 176 ? -6.084 2.160 11.854 1.00 83.38 176 MET A N 1
ATOM 1332 C CA . MET A 1 176 ? -5.816 2.158 13.301 1.00 83.38 176 MET A CA 1
ATOM 1333 C C . MET A 1 176 ? -6.870 2.953 14.075 1.00 83.38 176 MET A C 1
ATOM 1335 O O . MET A 1 176 ? -7.396 2.472 15.079 1.00 83.38 176 MET A O 1
ATOM 1339 N N . VAL A 1 177 ? -7.203 4.157 13.598 1.00 86.19 177 VAL A N 1
ATOM 1340 C CA . VAL A 1 177 ? -8.226 5.006 14.223 1.00 86.19 177 VAL A CA 1
ATOM 1341 C C . VAL A 1 177 ? -9.578 4.301 14.208 1.00 86.19 177 VAL A C 1
ATOM 1343 O O . VAL A 1 177 ? -10.243 4.246 15.240 1.00 86.19 177 VAL A O 1
ATOM 1346 N N . ILE A 1 178 ? -9.962 3.703 13.078 1.00 87.12 178 ILE A N 1
ATOM 1347 C CA . ILE A 1 178 ? -11.224 2.961 12.965 1.00 87.12 178 ILE A CA 1
ATOM 1348 C C . ILE A 1 178 ? -11.249 1.780 13.945 1.00 87.12 178 ILE A C 1
ATOM 1350 O O . ILE A 1 178 ? -12.229 1.615 14.671 1.00 87.12 178 ILE A O 1
ATOM 1354 N N . ALA A 1 179 ? -10.169 1.000 14.037 1.00 89.00 179 ALA A N 1
ATOM 1355 C CA . ALA A 1 179 ? -10.078 -0.108 14.987 1.00 89.00 179 ALA A CA 1
ATOM 1356 C C . ALA A 1 179 ? -10.195 0.361 16.448 1.00 89.00 179 ALA A C 1
ATOM 1358 O O . ALA A 1 179 ? -10.909 -0.251 17.245 1.00 89.00 179 ALA A O 1
ATOM 1359 N N . MET A 1 180 ? -9.550 1.477 16.794 1.00 90.56 180 MET A N 1
ATOM 1360 C CA . MET A 1 180 ? -9.596 2.055 18.137 1.00 90.56 180 MET A CA 1
ATOM 1361 C C . MET A 1 180 ? -10.986 2.604 18.487 1.00 90.56 180 MET A C 1
ATOM 1363 O O . MET A 1 180 ? -11.453 2.416 19.609 1.00 90.56 180 MET A O 1
ATOM 1367 N N . VAL A 1 181 ? -11.680 3.224 17.527 1.00 89.44 181 VAL A N 1
ATOM 1368 C CA . VAL A 1 181 ? -13.069 3.685 17.694 1.00 89.44 181 VAL A CA 1
ATOM 1369 C C . VAL A 1 181 ? -14.019 2.503 17.893 1.00 89.44 181 VAL A C 1
ATOM 1371 O O . VAL A 1 181 ? -14.861 2.544 18.789 1.00 89.44 181 VAL A O 1
ATOM 1374 N N . VAL A 1 182 ? -13.868 1.424 17.119 1.00 86.00 182 VAL A N 1
ATOM 1375 C CA . VAL A 1 182 ? -14.680 0.207 17.290 1.00 86.00 182 VAL A CA 1
ATOM 1376 C C . VAL A 1 182 ? -14.439 -0.420 18.664 1.00 86.00 182 VAL A C 1
ATOM 1378 O O . VAL A 1 182 ? -15.397 -0.770 19.355 1.00 86.00 182 VAL A O 1
ATOM 1381 N N . ALA A 1 183 ? -13.184 -0.515 19.106 1.00 89.75 183 ALA A N 1
ATOM 1382 C CA . ALA A 1 183 ? -12.851 -0.999 20.443 1.00 89.75 183 ALA A CA 1
ATOM 1383 C C . ALA A 1 183 ? -13.447 -0.103 21.544 1.00 89.75 183 ALA A C 1
ATOM 1385 O O . ALA A 1 183 ? -14.032 -0.609 22.499 1.00 89.75 183 ALA A O 1
ATOM 1386 N N . LEU A 1 184 ? -13.384 1.222 21.383 1.00 87.56 184 LEU A N 1
ATOM 1387 C CA . LEU A 1 184 ? -13.986 2.177 22.318 1.00 87.56 184 LEU A CA 1
ATOM 1388 C C . LEU A 1 184 ? -15.495 1.966 22.443 1.00 87.56 184 LEU A C 1
ATOM 1390 O O . LEU A 1 184 ? -16.011 1.888 23.557 1.00 87.56 184 LEU A O 1
ATOM 1394 N N . ALA A 1 185 ? -16.181 1.828 21.310 1.00 85.38 185 ALA A N 1
ATOM 1395 C CA . ALA A 1 185 ? -17.629 1.659 21.263 1.00 85.38 185 ALA A CA 1
ATOM 1396 C C . ALA A 1 185 ? -18.106 0.322 21.855 1.00 85.38 185 ALA A C 1
ATOM 1398 O O . ALA A 1 185 ? -19.244 0.217 22.310 1.00 85.38 185 ALA A O 1
ATOM 1399 N N . THR A 1 186 ? -17.263 -0.710 21.827 1.00 86.50 186 THR A N 1
ATOM 1400 C CA . THR A 1 186 ? -17.670 -2.087 22.154 1.00 86.50 186 THR A CA 1
ATOM 1401 C C . THR A 1 186 ? -17.181 -2.549 23.518 1.00 86.50 186 THR A C 1
ATOM 1403 O O . THR A 1 186 ? -17.844 -3.354 24.169 1.00 86.50 186 THR A O 1
ATOM 1406 N N . LEU A 1 187 ? -16.037 -2.033 23.957 1.00 82.94 187 LEU A N 1
ATOM 1407 C CA . LEU A 1 187 ? -15.298 -2.533 25.111 1.00 82.94 187 LEU A CA 1
ATOM 1408 C C . LEU A 1 187 ? -14.873 -1.421 26.086 1.00 82.94 187 LEU A C 1
ATOM 1410 O O . LEU A 1 187 ? -14.381 -1.707 27.181 1.00 82.94 187 LEU A O 1
ATOM 1414 N N . GLY A 1 188 ? -15.074 -0.155 25.712 1.00 88.38 188 GLY A N 1
ATOM 1415 C CA . GLY A 1 188 ? -14.776 1.010 26.536 1.00 88.38 188 GLY A CA 1
ATOM 1416 C C . GLY A 1 188 ? -13.352 1.567 26.375 1.00 88.38 188 GLY A C 1
ATOM 1417 O O . GLY A 1 188 ? -12.517 1.025 25.645 1.00 88.38 188 GLY A O 1
ATOM 1418 N N . PRO A 1 189 ? -13.046 2.681 27.067 1.00 86.94 189 PRO A N 1
ATOM 1419 C CA . PRO A 1 189 ? -11.856 3.499 26.807 1.00 86.94 189 PRO A CA 1
ATOM 1420 C C . PRO A 1 189 ? -10.539 2.821 27.166 1.00 86.94 189 PRO A C 1
ATOM 1422 O O . PRO A 1 189 ? -9.536 3.028 26.488 1.00 8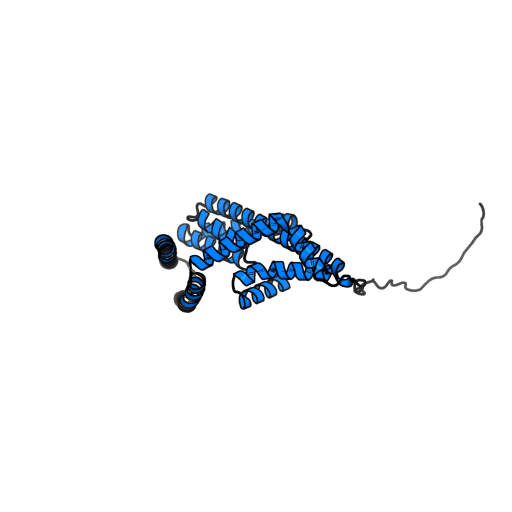6.94 189 PRO A O 1
ATOM 1425 N N . VAL A 1 190 ? -10.535 1.980 28.200 1.00 90.69 190 VAL A N 1
ATOM 1426 C CA . VAL A 1 190 ? -9.327 1.256 28.612 1.00 90.69 190 VAL A CA 1
ATOM 1427 C C . VAL A 1 190 ? -8.905 0.276 27.521 1.00 90.69 190 VAL A C 1
ATOM 1429 O O . VAL A 1 190 ? -7.743 0.257 27.130 1.00 90.69 190 VAL A O 1
ATOM 1432 N N . GLN A 1 191 ? -9.848 -0.500 26.981 1.00 89.62 191 GLN A N 1
ATOM 1433 C CA . GLN A 1 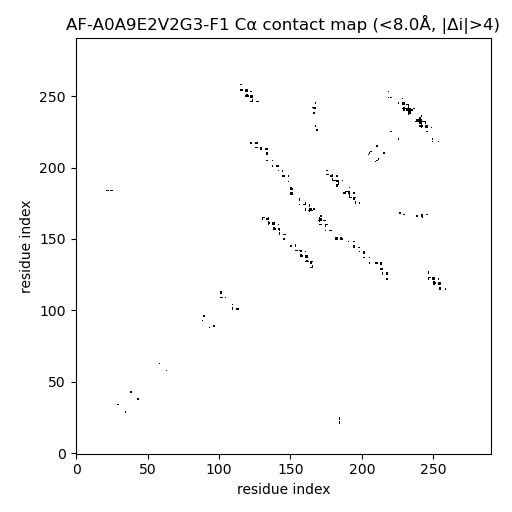191 ? -9.533 -1.474 25.939 1.00 89.62 191 GLN A CA 1
ATOM 1434 C C . GLN A 1 191 ? -9.184 -0.792 24.613 1.00 89.62 191 GLN A C 1
ATOM 1436 O O . GLN A 1 191 ? -8.257 -1.230 23.941 1.00 89.62 191 GLN A O 1
ATOM 1441 N N . ALA A 1 192 ? -9.830 0.329 24.283 1.00 89.94 192 ALA A N 1
ATOM 1442 C CA . ALA A 1 192 ? -9.444 1.149 23.135 1.00 89.94 192 ALA A CA 1
ATOM 1443 C C . ALA A 1 192 ? -7.999 1.658 23.229 1.00 89.94 192 ALA A C 1
ATOM 1445 O O . ALA A 1 192 ? -7.246 1.551 22.263 1.00 89.94 192 ALA A O 1
ATOM 1446 N N . ALA A 1 193 ? -7.584 2.153 24.399 1.00 93.75 193 ALA A N 1
ATOM 1447 C CA . ALA A 1 193 ? -6.208 2.589 24.621 1.00 93.75 193 ALA A CA 1
ATOM 1448 C C . ALA A 1 193 ? -5.209 1.426 24.490 1.00 93.75 193 ALA A C 1
ATOM 1450 O O . ALA A 1 193 ? -4.146 1.597 23.896 1.00 93.75 193 ALA A O 1
ATOM 1451 N N . VAL A 1 194 ? -5.564 0.233 24.985 1.00 94.44 194 VAL A N 1
ATOM 1452 C CA . VAL A 1 194 ? -4.747 -0.982 24.818 1.00 94.44 194 VAL A CA 1
ATOM 1453 C C . VAL A 1 194 ? -4.634 -1.375 23.344 1.00 94.44 194 VAL A C 1
ATOM 1455 O O . VAL A 1 194 ? -3.530 -1.652 22.887 1.00 94.44 194 VAL A O 1
ATOM 1458 N N . VAL A 1 195 ? -5.729 -1.339 22.576 1.00 93.81 195 VAL A N 1
ATOM 1459 C CA . VAL A 1 195 ? -5.706 -1.572 21.120 1.00 93.81 195 VAL A CA 1
ATOM 1460 C C . VAL A 1 195 ? -4.787 -0.566 20.431 1.00 93.81 195 VAL A C 1
ATOM 1462 O O . VAL A 1 195 ? -3.917 -0.969 19.662 1.00 93.81 195 VAL A O 1
ATOM 1465 N N . GLY A 1 196 ? -4.922 0.725 20.747 1.00 92.69 196 GLY A N 1
ATOM 1466 C CA . GLY A 1 196 ? -4.053 1.773 20.213 1.00 92.69 196 GLY A CA 1
ATOM 1467 C C . GLY A 1 196 ? -2.576 1.520 20.522 1.00 92.69 196 GLY A C 1
ATOM 1468 O O . GLY A 1 196 ? -1.741 1.614 19.626 1.00 92.69 196 GLY A O 1
ATOM 1469 N N . LEU A 1 197 ? -2.253 1.122 21.756 1.00 94.62 197 LEU A N 1
ATOM 1470 C CA . LEU A 1 197 ? -0.888 0.785 22.164 1.00 94.62 197 LEU A CA 1
ATOM 1471 C C . LEU A 1 197 ? -0.351 -0.453 21.428 1.00 94.62 197 LEU A C 1
ATOM 1473 O O . LEU A 1 197 ? 0.779 -0.434 20.945 1.00 94.62 197 LEU A O 1
ATOM 1477 N N . CYS A 1 198 ? -1.150 -1.517 21.316 1.00 93.06 198 CYS A N 1
ATOM 1478 C CA . CYS A 1 198 ? -0.767 -2.737 20.608 1.00 93.06 198 CYS A CA 1
ATOM 1479 C C . CYS A 1 198 ? -0.494 -2.465 19.128 1.00 93.06 198 CYS A C 1
ATOM 1481 O O . CYS A 1 198 ? 0.539 -2.889 18.611 1.00 93.06 198 CYS A O 1
ATOM 1483 N N . ILE A 1 199 ? -1.383 -1.733 18.454 1.00 90.88 199 ILE A N 1
ATOM 1484 C CA . ILE A 1 199 ? -1.220 -1.417 17.034 1.00 90.88 199 ILE A CA 1
ATOM 1485 C C . ILE A 1 199 ? -0.061 -0.433 16.821 1.00 90.88 199 ILE A C 1
ATOM 1487 O O . ILE A 1 199 ? 0.724 -0.619 15.896 1.00 90.88 199 ILE A O 1
ATOM 1491 N N . ALA A 1 200 ? 0.131 0.551 17.706 1.00 91.12 200 ALA A N 1
ATOM 1492 C CA . ALA A 1 200 ? 1.323 1.397 17.672 1.00 91.12 200 ALA A CA 1
ATOM 1493 C C . ALA A 1 200 ? 2.606 0.563 17.824 1.00 91.12 200 ALA A C 1
ATOM 1495 O O . ALA A 1 200 ? 3.572 0.792 17.101 1.00 91.12 200 ALA A O 1
ATOM 1496 N N . GLY A 1 201 ? 2.603 -0.443 18.705 1.00 93.00 201 GLY A N 1
ATOM 1497 C CA . GLY A 1 201 ? 3.695 -1.407 18.839 1.00 93.00 201 GLY A CA 1
ATOM 1498 C C . GLY A 1 201 ? 3.953 -2.204 17.557 1.00 93.00 201 GLY A C 1
ATOM 1499 O O . GLY A 1 201 ? 5.110 -2.361 17.167 1.00 93.00 201 GLY A O 1
ATOM 1500 N N . ILE A 1 202 ? 2.895 -2.643 16.865 1.00 91.50 202 ILE A N 1
ATOM 1501 C CA . ILE A 1 202 ? 3.001 -3.283 15.542 1.00 91.50 202 ILE A CA 1
ATOM 1502 C C . ILE A 1 202 ? 3.635 -2.318 14.537 1.00 91.50 202 ILE A C 1
ATOM 1504 O O . ILE A 1 202 ? 4.589 -2.701 13.872 1.00 91.50 202 ILE A O 1
ATOM 1508 N N . GLY A 1 203 ? 3.196 -1.057 14.485 1.00 89.19 203 GLY A N 1
ATOM 1509 C CA . GLY A 1 203 ? 3.785 -0.050 13.595 1.00 89.19 203 GLY A CA 1
ATOM 1510 C C . GLY A 1 203 ? 5.261 0.242 13.901 1.00 89.19 203 GLY A C 1
ATOM 1511 O O . GLY A 1 203 ? 6.059 0.455 12.992 1.00 89.19 203 GLY A O 1
ATOM 1512 N N . GLN A 1 204 ? 5.672 0.197 15.173 1.00 91.62 204 GLN A N 1
ATOM 1513 C CA . GLN A 1 204 ? 7.089 0.311 15.539 1.00 91.62 204 GLN A CA 1
ATOM 1514 C C . GLN A 1 204 ? 7.896 -0.909 15.082 1.00 91.62 204 GLN A C 1
ATOM 1516 O O . GLN A 1 204 ? 8.999 -0.743 14.559 1.00 91.62 204 GLN A O 1
ATOM 1521 N N . PHE A 1 205 ? 7.352 -2.117 15.250 1.00 90.12 205 PHE A N 1
ATOM 1522 C CA . PHE A 1 205 ? 7.949 -3.349 14.729 1.00 90.12 205 PHE A CA 1
ATOM 1523 C C . PHE A 1 205 ? 8.068 -3.306 13.200 1.00 90.12 205 PHE A C 1
ATOM 1525 O O . PHE A 1 205 ? 9.110 -3.657 12.643 1.00 90.12 205 PHE A O 1
ATOM 1532 N N . GLU A 1 206 ? 7.032 -2.810 12.528 1.00 87.06 206 GLU A N 1
ATOM 1533 C CA . GLU A 1 206 ? 7.016 -2.612 11.088 1.00 87.06 206 GLU A CA 1
ATOM 1534 C C . GLU A 1 206 ? 8.138 -1.665 10.654 1.00 87.06 206 GLU A C 1
ATOM 1536 O O . GLU A 1 206 ? 8.996 -2.053 9.861 1.00 87.06 206 GLU A O 1
ATOM 1541 N N . GLY A 1 207 ? 8.202 -0.467 11.235 1.00 85.00 207 GLY A N 1
ATOM 1542 C CA . GLY A 1 207 ? 9.193 0.546 10.874 1.00 85.00 207 GLY A CA 1
ATOM 1543 C C . GLY A 1 207 ? 10.644 0.148 11.166 1.00 85.00 207 GLY A C 1
ATOM 1544 O O . GLY A 1 207 ? 11.535 0.471 10.384 1.00 85.00 207 GLY A O 1
ATOM 1545 N N . HIS A 1 208 ? 10.904 -0.570 12.263 1.00 87.12 208 HIS A N 1
ATOM 1546 C CA . HIS A 1 208 ? 12.275 -0.889 12.689 1.00 87.12 208 HIS A CA 1
ATOM 1547 C C . HIS A 1 208 ? 12.798 -2.230 12.173 1.00 87.12 208 HIS A C 1
ATOM 1549 O O . HIS A 1 208 ? 14.012 -2.406 12.078 1.00 87.12 208 HIS A O 1
ATOM 1555 N N . ILE A 1 209 ? 11.919 -3.190 11.877 1.00 86.81 209 ILE A N 1
ATOM 1556 C CA . ILE A 1 209 ? 12.325 -4.560 11.535 1.00 86.81 209 ILE A CA 1
ATOM 1557 C C . ILE A 1 209 ? 11.816 -4.940 10.150 1.00 86.81 209 ILE A C 1
ATOM 1559 O O . ILE A 1 209 ? 12.624 -5.295 9.288 1.00 86.81 209 ILE A O 1
ATOM 1563 N N . LEU A 1 210 ? 10.505 -4.846 9.905 1.00 83.56 210 LEU A N 1
ATOM 1564 C CA . LEU A 1 210 ? 9.942 -5.276 8.621 1.00 83.56 210 LEU A CA 1
ATOM 1565 C C . LEU A 1 210 ? 10.404 -4.374 7.478 1.00 83.56 210 LEU A C 1
ATOM 1567 O O . LEU A 1 210 ? 10.911 -4.885 6.484 1.00 83.56 210 LEU A O 1
ATOM 1571 N N . GLN A 1 211 ? 10.303 -3.052 7.611 1.00 82.69 211 GLN A N 1
ATOM 1572 C CA . GLN A 1 211 ? 10.680 -2.123 6.546 1.00 82.69 211 GLN A CA 1
ATOM 1573 C C . GLN A 1 211 ? 12.161 -2.261 6.145 1.00 82.69 211 GLN A C 1
ATOM 1575 O O . GLN A 1 211 ? 12.419 -2.429 4.951 1.00 82.69 211 GLN A O 1
ATOM 1580 N N . PRO A 1 212 ? 13.149 -2.300 7.063 1.00 81.19 212 PRO A N 1
ATOM 1581 C CA . PRO A 1 212 ? 14.545 -2.513 6.679 1.00 81.19 212 PRO A CA 1
ATOM 1582 C C . PRO A 1 212 ? 14.807 -3.902 6.091 1.00 81.19 212 PRO A C 1
ATOM 1584 O O . PRO A 1 212 ? 15.605 -4.034 5.167 1.00 81.19 212 PRO A O 1
ATOM 1587 N N . MET A 1 213 ? 14.137 -4.947 6.581 1.00 81.56 213 MET A N 1
ATOM 1588 C CA . MET A 1 213 ? 14.320 -6.304 6.057 1.00 81.56 213 MET A CA 1
ATOM 1589 C C . MET A 1 213 ? 13.716 -6.470 4.655 1.00 81.56 213 MET A C 1
ATOM 1591 O O . MET A 1 213 ? 14.252 -7.212 3.832 1.00 81.56 213 MET A O 1
ATOM 1595 N N . VAL A 1 214 ? 12.608 -5.780 4.379 1.00 78.75 214 VAL A N 1
ATOM 1596 C CA . VAL A 1 214 ? 11.825 -5.935 3.148 1.00 78.75 214 VAL A CA 1
ATOM 1597 C C . VAL A 1 214 ? 12.238 -4.932 2.066 1.00 78.75 214 VAL A C 1
ATOM 1599 O O . VAL A 1 214 ? 12.370 -5.316 0.905 1.00 78.75 214 VAL A O 1
ATOM 1602 N N . MET A 1 215 ? 12.494 -3.671 2.427 1.00 70.25 215 MET A N 1
ATOM 1603 C CA . MET A 1 215 ? 12.856 -2.593 1.492 1.00 70.25 215 MET A CA 1
ATOM 1604 C C . MET A 1 215 ? 14.347 -2.216 1.503 1.00 70.25 215 MET A C 1
ATOM 1606 O O . MET A 1 215 ? 14.757 -1.379 0.699 1.00 70.25 215 MET A O 1
ATOM 1610 N N . GLY A 1 216 ? 15.168 -2.838 2.358 1.00 54.91 216 GLY A N 1
ATOM 1611 C CA . GLY A 1 216 ? 16.487 -2.383 2.839 1.00 54.91 216 GLY A CA 1
ATOM 1612 C C . GLY A 1 216 ? 17.580 -1.914 1.870 1.00 54.91 216 GLY A C 1
ATOM 1613 O O . GLY A 1 216 ? 18.645 -1.531 2.344 1.00 54.91 216 GLY A O 1
ATOM 1614 N N . LYS A 1 217 ? 17.385 -1.915 0.546 1.00 50.88 217 LYS A N 1
ATOM 1615 C CA . LYS A 1 217 ? 18.327 -1.317 -0.428 1.00 50.88 217 LYS A CA 1
ATOM 1616 C C . LYS A 1 217 ? 17.670 -0.623 -1.628 1.00 50.88 217 LYS A C 1
ATOM 1618 O O . LYS A 1 217 ? 18.384 -0.165 -2.520 1.00 50.88 217 LYS A O 1
ATOM 1623 N N . GLN A 1 218 ? 16.343 -0.548 -1.700 1.00 50.44 218 GLN A N 1
ATOM 1624 C CA . GLN A 1 218 ? 15.648 -0.001 -2.866 1.00 50.44 218 GLN A CA 1
ATOM 1625 C C . GLN A 1 218 ? 15.156 1.417 -2.577 1.00 50.44 218 GLN A C 1
ATOM 1627 O O . GLN A 1 218 ? 14.027 1.630 -2.165 1.00 50.44 218 GLN A O 1
ATOM 1632 N N . VAL A 1 219 ? 16.042 2.376 -2.856 1.00 52.53 219 VAL A N 1
ATOM 1633 C CA . VAL A 1 219 ? 15.740 3.801 -3.039 1.00 52.53 219 VAL A CA 1
ATOM 1634 C C . VAL A 1 219 ? 15.205 4.522 -1.795 1.00 52.53 219 VAL A C 1
ATOM 1636 O O . VAL A 1 219 ? 14.014 4.531 -1.497 1.00 52.53 219 VAL A O 1
ATOM 1639 N N . SER A 1 220 ? 16.097 5.249 -1.128 1.00 57.50 220 SER A N 1
ATOM 1640 C CA . SER A 1 220 ? 15.784 6.203 -0.062 1.00 57.50 220 SER A CA 1
ATOM 1641 C C . SER A 1 220 ? 15.089 7.446 -0.642 1.00 57.50 220 SER A C 1
ATOM 1643 O O . SER A 1 220 ? 15.705 8.493 -0.835 1.00 57.50 220 SER A O 1
ATOM 1645 N N . LEU A 1 221 ? 13.800 7.341 -0.980 1.00 68.50 221 LEU A N 1
ATOM 1646 C CA . LEU A 1 221 ? 12.996 8.530 -1.265 1.00 68.50 221 LEU A CA 1
ATOM 1647 C C . LEU A 1 221 ? 12.763 9.291 0.040 1.00 68.50 221 LEU A C 1
ATOM 1649 O O . LEU A 1 221 ? 12.309 8.723 1.032 1.00 68.50 221 LEU A O 1
ATOM 1653 N N . HIS A 1 222 ? 13.050 10.591 0.029 1.00 79.19 222 HIS A N 1
ATOM 1654 C CA . HIS A 1 222 ? 12.759 11.446 1.173 1.00 79.19 222 HIS A CA 1
ATOM 1655 C C . HIS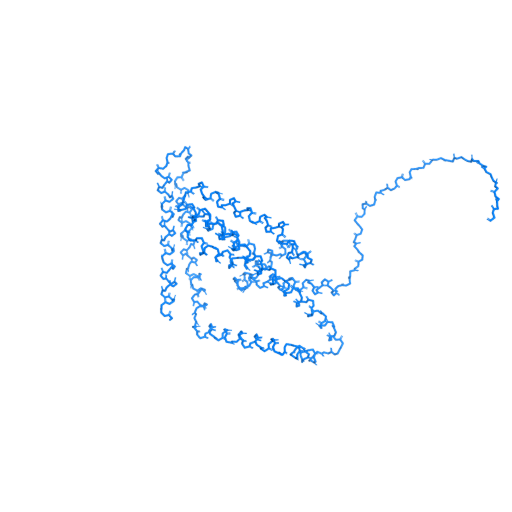 A 1 222 ? 11.242 11.422 1.465 1.00 79.19 222 HIS A C 1
ATOM 1657 O O . HIS A 1 222 ? 10.458 11.551 0.518 1.00 79.19 222 HIS A O 1
ATOM 1663 N N . PRO A 1 223 ? 10.786 11.321 2.731 1.00 77.62 223 PRO A N 1
ATOM 1664 C CA . PRO A 1 223 ? 9.358 11.217 3.066 1.00 77.62 223 PRO A CA 1
ATOM 1665 C C . PRO A 1 223 ? 8.485 12.325 2.456 1.00 77.62 223 PRO A C 1
ATOM 1667 O O . PRO A 1 223 ? 7.354 12.081 2.043 1.00 77.62 223 PRO A O 1
ATOM 1670 N N . VAL A 1 224 ? 9.038 13.534 2.319 1.00 83.69 224 VAL A N 1
ATOM 1671 C CA . VAL A 1 224 ? 8.371 14.671 1.655 1.00 83.69 224 VAL A CA 1
ATOM 1672 C C . VAL A 1 224 ? 8.049 14.373 0.187 1.00 83.69 224 VAL A C 1
ATOM 1674 O O . VAL A 1 224 ? 6.965 14.710 -0.279 1.00 83.69 224 VAL A O 1
ATOM 1677 N N . VAL A 1 225 ? 8.949 13.704 -0.541 1.00 85.56 225 VAL A N 1
ATOM 1678 C CA . VAL A 1 225 ? 8.715 13.324 -1.944 1.00 85.56 225 VAL A CA 1
ATOM 1679 C C . VAL A 1 225 ? 7.553 12.343 -2.030 1.00 85.56 225 VAL A C 1
ATOM 1681 O O . VAL A 1 225 ? 6.684 12.502 -2.886 1.00 85.56 225 VAL A O 1
ATOM 1684 N N . VAL A 1 226 ? 7.491 11.374 -1.113 1.00 82.38 226 VAL A N 1
ATOM 1685 C CA . VAL A 1 226 ? 6.379 10.417 -1.035 1.00 82.38 226 VAL A CA 1
ATOM 1686 C C . VAL A 1 226 ? 5.067 11.148 -0.746 1.00 82.38 226 VAL A C 1
ATOM 1688 O O . VAL A 1 226 ? 4.093 10.938 -1.464 1.00 82.38 226 VAL A O 1
ATOM 1691 N N . ALA A 1 227 ? 5.045 12.065 0.224 1.00 80.44 227 ALA A N 1
ATOM 1692 C CA . ALA A 1 227 ? 3.850 12.837 0.567 1.00 80.44 227 ALA A CA 1
ATOM 1693 C C . ALA A 1 227 ? 3.327 13.688 -0.599 1.00 80.44 227 ALA A C 1
ATOM 1695 O O . ALA A 1 227 ? 2.134 13.641 -0.915 1.00 80.44 227 ALA A O 1
ATOM 1696 N N . LEU A 1 228 ? 4.210 14.418 -1.284 1.00 87.62 228 LEU A N 1
ATOM 1697 C CA . LEU A 1 228 ? 3.840 15.217 -2.456 1.00 87.62 228 LEU A CA 1
ATOM 1698 C C . LEU A 1 228 ? 3.342 14.338 -3.606 1.00 87.62 228 LEU A C 1
ATOM 1700 O O . LEU A 1 228 ? 2.337 14.659 -4.237 1.00 87.62 228 LEU A O 1
ATOM 1704 N N . THR A 1 229 ? 4.001 13.204 -3.839 1.00 87.19 229 THR A N 1
ATOM 1705 C CA . THR A 1 229 ? 3.637 12.240 -4.884 1.00 87.19 229 THR A CA 1
ATOM 1706 C C . THR A 1 229 ? 2.263 11.624 -4.634 1.00 87.19 229 THR A C 1
ATOM 1708 O O . THR A 1 229 ? 1.433 11.584 -5.539 1.00 87.19 229 THR A O 1
ATOM 1711 N N . VAL A 1 230 ? 1.992 11.179 -3.404 1.00 82.56 230 VAL A N 1
ATOM 1712 C CA . VAL A 1 230 ? 0.686 10.629 -3.007 1.00 82.56 230 VAL A CA 1
ATOM 1713 C C . VAL A 1 230 ? -0.400 11.689 -3.153 1.00 82.56 230 VAL A C 1
ATOM 1715 O O . VAL A 1 230 ? -1.465 11.403 -3.697 1.00 82.56 230 VAL A O 1
ATOM 1718 N N . THR A 1 231 ? -0.122 12.923 -2.730 1.00 82.62 231 THR A N 1
ATOM 1719 C CA . THR A 1 231 ? -1.068 14.040 -2.854 1.00 82.62 231 THR A CA 1
ATOM 1720 C C . THR A 1 231 ? -1.378 14.332 -4.323 1.00 82.62 231 THR A C 1
ATOM 1722 O O . THR A 1 231 ? -2.546 14.375 -4.704 1.00 82.62 231 THR A O 1
ATOM 1725 N N . ALA A 1 232 ? -0.357 14.450 -5.176 1.00 86.25 232 ALA A N 1
ATOM 1726 C CA . ALA A 1 232 ? -0.531 14.668 -6.612 1.00 86.25 232 ALA A CA 1
ATOM 1727 C C . ALA A 1 232 ? -1.292 13.511 -7.290 1.00 86.25 232 ALA A C 1
ATOM 1729 O O . ALA A 1 232 ? -2.195 13.746 -8.096 1.00 86.25 232 ALA A O 1
ATOM 1730 N N . GLY A 1 233 ? -0.985 12.265 -6.923 1.00 81.44 233 GLY A N 1
ATOM 1731 C CA . GLY A 1 233 ? -1.717 11.081 -7.374 1.00 81.44 233 GLY A CA 1
ATOM 1732 C C . GLY A 1 233 ? -3.189 11.113 -6.976 1.00 81.44 233 GLY A C 1
ATOM 1733 O O . GLY A 1 233 ? -4.072 10.882 -7.800 1.00 81.44 233 GLY A O 1
ATOM 1734 N N . THR A 1 234 ? -3.457 11.475 -5.723 1.00 77.25 234 THR A N 1
ATOM 1735 C CA . THR A 1 234 ? -4.820 11.594 -5.195 1.00 77.25 234 THR A CA 1
ATOM 1736 C C . THR A 1 234 ? -5.620 12.656 -5.946 1.00 77.25 234 THR A C 1
ATOM 1738 O O . THR A 1 234 ? -6.768 12.418 -6.309 1.00 77.25 234 THR A O 1
ATOM 1741 N N . LEU A 1 235 ? -5.013 13.808 -6.237 1.00 79.38 235 LEU A N 1
ATOM 1742 C CA . LEU A 1 235 ? -5.677 14.898 -6.958 1.00 79.38 235 LEU A CA 1
ATOM 1743 C C . LEU A 1 235 ? -5.943 14.580 -8.439 1.00 79.38 235 LEU A C 1
ATOM 1745 O O . LEU A 1 235 ? -6.887 15.117 -9.010 1.00 79.38 235 LEU A O 1
ATOM 1749 N N . THR A 1 236 ? -5.127 13.728 -9.067 1.00 81.50 236 THR A N 1
ATOM 1750 C CA . THR A 1 236 ? -5.235 13.413 -10.504 1.00 81.50 236 THR A CA 1
ATOM 1751 C C . THR A 1 236 ? -6.153 12.232 -10.801 1.00 81.50 236 THR A C 1
ATOM 1753 O O . THR A 1 236 ? -6.918 12.287 -11.761 1.00 81.50 236 THR A O 1
ATOM 1756 N N . ALA A 1 237 ? -6.086 11.167 -10.000 1.00 73.31 237 ALA A N 1
ATOM 1757 C CA . ALA A 1 237 ? -6.825 9.925 -10.243 1.00 73.31 237 ALA A CA 1
ATOM 1758 C C . ALA A 1 237 ? -7.429 9.315 -8.962 1.00 73.31 237 ALA A C 1
ATOM 1760 O O . ALA A 1 237 ? -7.742 8.121 -8.920 1.00 73.31 237 ALA A O 1
ATOM 1761 N N . GLY A 1 238 ? -7.587 10.110 -7.899 1.00 74.44 238 GLY A N 1
ATOM 1762 C CA . GLY A 1 238 ? -8.168 9.660 -6.634 1.00 74.44 238 GLY A CA 1
ATOM 1763 C C . GLY A 1 238 ? -7.323 8.587 -5.943 1.00 74.44 238 GLY A C 1
ATOM 1764 O O . GLY A 1 238 ? -6.096 8.569 -6.032 1.00 74.44 238 GLY A O 1
ATOM 1765 N N . ILE A 1 239 ? -7.994 7.649 -5.270 1.00 73.31 239 ILE A N 1
ATOM 1766 C CA . ILE A 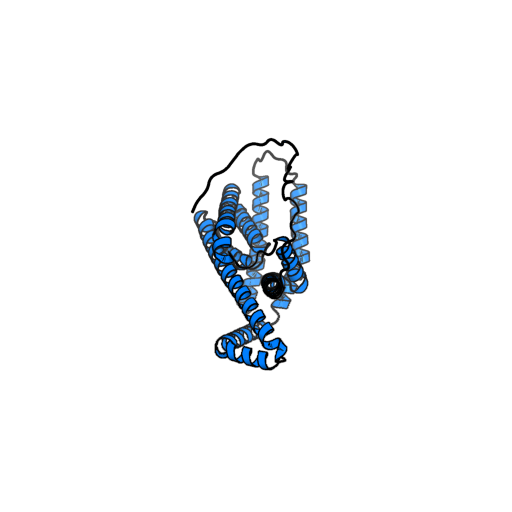1 239 ? -7.340 6.563 -4.519 1.00 73.31 239 ILE A CA 1
ATOM 1767 C C . ILE A 1 239 ? -6.436 5.716 -5.427 1.00 73.31 239 ILE A C 1
ATOM 1769 O O . ILE A 1 239 ? -5.322 5.379 -5.036 1.00 73.31 239 ILE A O 1
ATOM 1773 N N . LEU A 1 240 ? -6.867 5.420 -6.660 1.00 75.56 240 LEU A N 1
ATOM 1774 C CA . LEU A 1 240 ? -6.046 4.671 -7.619 1.00 75.56 240 LEU A CA 1
ATOM 1775 C C . LEU A 1 240 ? -4.750 5.420 -7.956 1.00 75.56 240 LEU A C 1
ATOM 1777 O O . LEU A 1 240 ? -3.680 4.813 -8.007 1.00 75.56 240 LEU A O 1
ATOM 1781 N N . GLY A 1 241 ? -4.830 6.742 -8.119 1.00 78.62 241 GLY A N 1
ATOM 1782 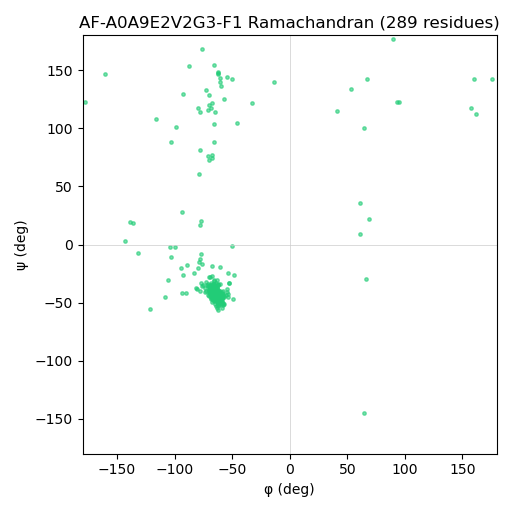C CA . GLY A 1 241 ? -3.656 7.586 -8.318 1.00 78.62 241 GLY A CA 1
ATOM 1783 C C . GLY A 1 241 ? -2.717 7.578 -7.115 1.00 78.62 241 GLY A C 1
ATOM 1784 O O . GLY A 1 241 ? -1.508 7.454 -7.299 1.00 78.62 241 GLY A O 1
ATOM 1785 N N . ALA A 1 242 ? -3.242 7.634 -5.890 1.00 81.25 242 ALA A N 1
ATOM 1786 C CA . ALA A 1 242 ? -2.444 7.581 -4.661 1.00 81.25 242 ALA A CA 1
ATOM 1787 C C . ALA A 1 242 ? -1.582 6.306 -4.568 1.00 81.25 242 ALA A C 1
ATOM 1789 O O . ALA A 1 242 ? -0.390 6.382 -4.265 1.00 81.25 242 ALA A O 1
ATOM 1790 N N . VAL A 1 243 ? -2.175 5.148 -4.885 1.00 81.81 243 VAL A N 1
ATOM 1791 C CA . VAL A 1 243 ? -1.514 3.831 -4.829 1.00 81.81 243 VAL A CA 1
ATOM 1792 C C . VAL A 1 243 ? -0.432 3.698 -5.905 1.00 81.81 243 VAL A C 1
ATOM 1794 O O . VAL A 1 243 ? 0.661 3.201 -5.638 1.00 81.81 243 VAL A O 1
ATOM 1797 N N . ILE A 1 244 ? -0.715 4.146 -7.132 1.00 86.19 244 ILE A N 1
ATOM 1798 C CA . ILE A 1 244 ? 0.176 3.937 -8.286 1.00 86.19 244 ILE A CA 1
ATOM 1799 C C . ILE A 1 244 ? 1.301 4.988 -8.347 1.00 86.19 244 ILE A C 1
ATOM 1801 O O . ILE A 1 244 ? 2.371 4.723 -8.900 1.00 86.19 244 ILE A O 1
ATOM 1805 N N . SER A 1 245 ? 1.110 6.170 -7.757 1.00 89.06 245 SER A N 1
ATOM 1806 C CA . SER A 1 245 ? 2.072 7.274 -7.898 1.00 89.06 245 SER A CA 1
ATOM 1807 C C . SER A 1 245 ? 3.416 6.998 -7.227 1.00 89.06 245 SER A C 1
ATOM 1809 O O . SER A 1 245 ? 4.458 7.310 -7.800 1.00 89.06 245 SER A O 1
ATOM 1811 N N . VAL A 1 246 ? 3.424 6.375 -6.044 1.00 87.62 246 VAL A N 1
ATOM 1812 C CA . VAL A 1 246 ? 4.669 6.062 -5.321 1.00 87.62 246 VAL A CA 1
ATOM 1813 C C . VAL A 1 246 ? 5.582 5.110 -6.104 1.00 87.62 246 VAL A C 1
ATOM 1815 O O . VAL A 1 246 ? 6.737 5.480 -6.332 1.00 87.62 246 VAL A O 1
ATOM 1818 N N . PRO A 1 247 ? 5.119 3.935 -6.578 1.00 88.06 247 PRO A N 1
ATOM 1819 C CA . PRO A 1 247 ? 5.969 3.059 -7.377 1.00 88.06 247 PRO A CA 1
ATOM 1820 C C . PRO A 1 247 ? 6.409 3.707 -8.695 1.00 88.06 247 PRO A C 1
ATOM 1822 O O . PRO A 1 247 ? 7.547 3.499 -9.109 1.00 88.06 247 PRO A O 1
ATOM 1825 N N . LEU A 1 248 ? 5.568 4.530 -9.333 1.00 90.56 248 LEU A N 1
ATOM 1826 C CA . LEU A 1 248 ? 5.960 5.273 -10.538 1.00 90.56 248 LEU A CA 1
ATOM 1827 C C . LEU A 1 248 ? 7.130 6.226 -10.275 1.00 90.56 248 LEU A C 1
ATOM 1829 O O . LEU A 1 248 ? 8.104 6.225 -11.029 1.00 90.56 248 LEU A O 1
ATOM 1833 N N . VAL A 1 249 ? 7.057 7.014 -9.202 1.00 90.88 249 VAL A N 1
ATOM 1834 C CA . VAL A 1 249 ? 8.134 7.943 -8.836 1.00 90.88 249 VAL A CA 1
ATOM 1835 C C . VAL A 1 249 ? 9.391 7.190 -8.413 1.00 90.88 249 VAL A C 1
ATOM 1837 O O . VAL A 1 249 ? 10.486 7.586 -8.810 1.00 90.88 249 VAL A O 1
ATOM 1840 N N . ALA A 1 250 ? 9.261 6.074 -7.693 1.00 87.44 250 ALA A N 1
ATOM 1841 C CA . ALA A 1 250 ? 10.398 5.224 -7.346 1.00 87.44 250 ALA A CA 1
ATOM 1842 C C . ALA A 1 250 ? 11.108 4.675 -8.596 1.00 87.44 250 ALA A C 1
ATOM 1844 O O . ALA A 1 250 ? 12.336 4.729 -8.680 1.00 87.44 250 ALA A O 1
ATOM 1845 N N . VAL A 1 251 ? 10.350 4.212 -9.595 1.00 90.12 251 VAL A N 1
ATOM 1846 C CA . VAL A 1 251 ? 10.885 3.750 -10.886 1.00 90.12 251 VAL A CA 1
ATOM 1847 C C . VAL A 1 251 ? 11.577 4.884 -11.637 1.00 90.12 251 VAL A C 1
ATOM 1849 O O . VAL A 1 251 ? 12.718 4.721 -12.071 1.00 90.12 251 VAL A O 1
ATOM 1852 N N . ALA A 1 252 ? 10.922 6.040 -11.761 1.00 90.44 252 ALA A N 1
ATOM 1853 C CA . ALA A 1 252 ? 11.487 7.200 -12.443 1.00 90.44 252 ALA A CA 1
ATOM 1854 C C . ALA A 1 252 ? 12.796 7.656 -11.782 1.00 90.44 252 ALA A C 1
ATOM 1856 O O . ALA A 1 252 ? 13.792 7.894 -12.466 1.00 90.44 252 ALA A O 1
ATOM 1857 N N . TRP A 1 253 ? 12.820 7.706 -10.449 1.00 88.50 253 TRP A N 1
ATOM 1858 C CA . TRP A 1 253 ? 14.007 8.061 -9.685 1.00 88.50 253 TRP A CA 1
ATOM 1859 C C . TRP A 1 253 ? 15.129 7.029 -9.816 1.00 88.50 253 TRP A C 1
ATOM 1861 O O . TRP A 1 253 ? 16.292 7.415 -9.935 1.00 88.50 253 TRP A O 1
ATOM 1871 N N . ALA A 1 254 ? 14.813 5.731 -9.814 1.00 87.00 254 ALA A N 1
ATOM 1872 C CA . ALA A 1 254 ? 15.806 4.673 -9.984 1.00 87.00 254 ALA A CA 1
ATOM 1873 C C . ALA A 1 254 ? 16.475 4.742 -11.366 1.00 87.00 254 ALA A C 1
ATOM 1875 O O . ALA A 1 254 ? 17.701 4.665 -11.463 1.00 87.00 254 ALA A O 1
ATOM 1876 N N . ILE A 1 255 ? 15.680 4.959 -12.419 1.00 88.19 255 ILE A N 1
ATOM 1877 C CA . ILE A 1 255 ? 16.181 5.154 -13.784 1.00 88.19 255 ILE A CA 1
ATOM 1878 C C . ILE A 1 255 ? 17.054 6.411 -13.848 1.00 88.19 255 ILE A C 1
ATOM 1880 O O . ILE A 1 255 ? 18.202 6.342 -14.286 1.00 88.19 255 ILE A O 1
ATOM 1884 N N . PHE A 1 256 ? 16.551 7.544 -13.348 1.00 88.00 256 PHE A N 1
ATOM 1885 C CA . PHE A 1 256 ? 17.288 8.808 -13.333 1.00 88.00 256 PHE A CA 1
ATOM 1886 C C . PHE A 1 256 ? 18.610 8.700 -12.562 1.00 88.00 256 PHE A C 1
ATOM 1888 O O . PHE A 1 256 ? 19.655 9.122 -13.055 1.00 88.00 256 PHE A O 1
ATOM 1895 N N . SER A 1 257 ? 18.588 8.085 -11.377 1.00 83.19 257 SER A N 1
ATOM 1896 C CA . SER A 1 257 ? 19.772 7.923 -10.532 1.00 83.19 257 SER A CA 1
ATOM 1897 C C . SER A 1 257 ? 20.837 7.029 -11.149 1.00 83.19 257 SER A C 1
ATOM 1899 O O . SER A 1 257 ? 22.014 7.250 -10.877 1.00 83.19 257 SER A O 1
ATOM 1901 N N . LYS A 1 258 ? 20.453 6.036 -11.957 1.00 82.06 258 LYS A N 1
ATOM 1902 C CA . LYS A 1 258 ? 21.415 5.182 -12.660 1.00 82.06 258 LYS A CA 1
ATOM 1903 C C . LYS A 1 258 ? 21.969 5.849 -13.917 1.00 82.06 258 LYS A C 1
ATOM 1905 O O . LYS A 1 258 ? 23.142 5.670 -14.223 1.00 82.06 258 LYS A O 1
ATOM 1910 N N . MET A 1 259 ? 21.127 6.573 -14.652 1.00 82.44 259 MET A N 1
ATOM 1911 C CA . MET A 1 259 ? 21.512 7.190 -15.923 1.00 82.44 259 MET A CA 1
ATOM 1912 C C . MET A 1 259 ? 22.296 8.494 -15.752 1.00 82.44 259 MET A C 1
ATOM 1914 O O . MET A 1 259 ? 22.989 8.900 -16.684 1.00 82.44 259 MET A O 1
ATOM 1918 N N . ARG A 1 260 ? 22.207 9.159 -14.592 1.00 83.06 260 ARG A N 1
ATOM 1919 C CA . ARG A 1 260 ? 23.055 10.317 -14.295 1.00 83.06 260 ARG A CA 1
ATOM 1920 C C . ARG A 1 260 ? 24.492 9.873 -14.021 1.00 83.06 260 ARG A C 1
ATOM 1922 O O . ARG A 1 260 ? 24.736 8.968 -13.226 1.00 83.06 260 ARG A O 1
ATOM 1929 N N . THR A 1 261 ? 25.448 10.555 -14.634 1.00 69.06 261 THR A N 1
ATOM 1930 C CA . THR A 1 261 ? 26.841 10.539 -14.187 1.00 69.06 261 THR A CA 1
ATOM 1931 C C . THR A 1 261 ? 26.907 11.297 -12.864 1.00 69.06 261 THR A C 1
ATOM 1933 O O . THR A 1 261 ? 26.495 12.453 -12.805 1.00 69.06 261 THR A O 1
ATOM 1936 N N . MET A 1 262 ? 27.339 10.642 -11.785 1.00 64.44 262 MET A N 1
ATOM 1937 C CA . MET A 1 262 ? 27.608 11.347 -10.532 1.00 64.44 262 MET A CA 1
ATOM 1938 C C . MET A 1 262 ? 28.952 12.056 -10.655 1.00 64.44 262 MET A C 1
ATOM 1940 O O . MET A 1 262 ? 29.984 11.395 -10.760 1.00 64.44 262 MET A O 1
ATOM 1944 N N . ASP A 1 263 ? 28.923 13.385 -10.637 1.00 65.31 263 ASP A N 1
ATOM 1945 C CA . ASP A 1 263 ? 30.100 14.166 -10.274 1.00 65.31 263 ASP A CA 1
ATOM 1946 C C . ASP A 1 263 ? 30.437 13.901 -8.792 1.00 65.31 263 ASP A C 1
ATOM 1948 O O . ASP A 1 263 ? 29.545 13.492 -8.031 1.00 65.31 263 ASP A O 1
ATOM 1952 N N . PRO A 1 264 ? 31.705 14.068 -8.371 1.00 68.69 264 PRO A N 1
ATOM 1953 C CA . PRO A 1 264 ? 32.100 13.893 -6.977 1.00 68.69 264 PRO A CA 1
ATOM 1954 C C . PRO A 1 264 ? 31.176 14.688 -6.039 1.00 68.69 264 PRO A C 1
ATOM 1956 O O . PRO A 1 264 ? 30.752 15.788 -6.412 1.00 68.69 264 PRO A O 1
ATOM 1959 N N . PRO A 1 265 ? 30.831 14.150 -4.853 1.00 74.88 265 PRO A N 1
ATOM 1960 C CA . PRO A 1 265 ? 30.035 14.890 -3.878 1.00 74.88 265 PRO A CA 1
ATOM 1961 C C . PRO A 1 265 ? 30.703 16.236 -3.573 1.00 74.88 265 PRO A C 1
ATOM 1963 O O . PRO A 1 265 ? 31.932 16.321 -3.572 1.00 74.88 265 PRO A O 1
ATOM 1966 N N . LEU A 1 266 ? 29.893 17.281 -3.357 1.00 70.88 266 LEU A N 1
ATOM 1967 C CA . LEU A 1 266 ? 30.418 18.547 -2.852 1.00 70.88 266 LEU A CA 1
ATOM 1968 C C . LEU A 1 266 ? 31.130 18.246 -1.533 1.00 70.88 266 LEU A C 1
ATOM 1970 O O . LEU A 1 266 ? 30.550 17.615 -0.653 1.00 70.88 266 LEU A O 1
ATOM 1974 N N . ASP A 1 267 ? 32.391 18.646 -1.454 1.00 70.81 267 ASP A N 1
ATOM 1975 C CA . ASP A 1 267 ? 33.113 18.678 -0.199 1.00 70.81 267 ASP A CA 1
ATOM 1976 C C . ASP A 1 267 ? 32.481 19.781 0.651 1.00 70.81 267 ASP A C 1
ATOM 1978 O O . ASP A 1 267 ? 32.447 20.946 0.242 1.00 70.81 267 ASP A O 1
ATOM 1982 N N . ASP A 1 268 ? 31.919 19.399 1.792 1.00 65.69 268 ASP A N 1
ATOM 1983 C CA . ASP A 1 268 ? 31.242 20.316 2.702 1.00 65.69 268 ASP A CA 1
ATOM 1984 C C . ASP A 1 268 ? 32.258 21.137 3.518 1.00 65.69 268 ASP A C 1
ATOM 1986 O O . ASP A 1 268 ? 31.902 21.674 4.550 1.00 65.69 268 ASP A O 1
ATOM 1990 N N . GLY A 1 269 ? 33.519 21.263 3.085 1.00 56.97 269 GLY A N 1
ATOM 1991 C CA . GLY A 1 269 ? 34.466 22.279 3.565 1.00 56.97 269 GLY A CA 1
ATOM 1992 C C . GLY A 1 269 ? 34.803 22.244 5.060 1.00 56.97 269 GLY A C 1
ATOM 1993 O O . GLY A 1 269 ? 35.466 23.161 5.540 1.00 56.97 269 GLY A O 1
ATOM 1994 N N . ASP A 1 270 ? 34.380 21.202 5.774 1.00 57.50 270 ASP A N 1
ATOM 1995 C CA . ASP A 1 270 ? 34.631 20.976 7.197 1.00 57.50 270 ASP A CA 1
ATOM 1996 C C . ASP A 1 270 ? 35.880 20.099 7.410 1.00 57.50 270 ASP A C 1
ATOM 1998 O O . ASP A 1 270 ? 36.004 19.402 8.419 1.00 57.50 270 ASP A O 1
ATOM 2002 N N . ASP A 1 271 ? 36.831 20.143 6.471 1.00 56.44 271 ASP A N 1
ATOM 2003 C CA . ASP A 1 271 ? 38.207 19.769 6.773 1.00 56.44 271 ASP A CA 1
ATOM 2004 C C . ASP A 1 271 ? 38.735 20.807 7.764 1.00 56.44 271 ASP A C 1
ATOM 2006 O O . ASP A 1 271 ? 39.000 21.967 7.427 1.00 56.44 271 ASP A O 1
ATOM 2010 N N . GLU A 1 272 ? 38.802 20.372 9.024 1.00 53.97 272 GLU A N 1
ATOM 2011 C CA . GLU A 1 272 ? 39.498 21.032 10.114 1.00 53.97 272 GLU A CA 1
ATOM 2012 C C . GLU A 1 272 ? 40.724 21.749 9.562 1.00 53.97 272 GLU A C 1
ATOM 2014 O O . GLU A 1 272 ? 41.601 21.147 8.943 1.00 53.97 272 GLU A O 1
ATOM 2019 N N . ALA A 1 273 ? 40.759 23.062 9.790 1.00 53.09 273 ALA A N 1
ATOM 2020 C CA . ALA A 1 273 ? 41.965 23.842 9.677 1.00 53.09 273 ALA A CA 1
ATOM 2021 C C . ALA A 1 273 ? 43.081 23.069 10.383 1.00 53.09 273 ALA A C 1
ATOM 2023 O O . ALA A 1 273 ? 43.127 23.024 11.613 1.00 53.09 273 ALA A O 1
ATOM 2024 N N . ASP A 1 274 ? 43.956 22.448 9.597 1.00 53.66 274 ASP A N 1
ATOM 2025 C CA . ASP A 1 274 ? 45.214 21.915 10.077 1.00 53.66 274 ASP A CA 1
ATOM 2026 C C . ASP A 1 274 ? 46.018 23.151 10.491 1.00 53.66 274 ASP A C 1
ATOM 2028 O O . ASP A 1 274 ? 46.662 23.831 9.684 1.00 53.66 274 ASP A O 1
ATOM 2032 N N . VAL A 1 275 ? 45.831 23.548 11.753 1.00 53.59 275 VAL A N 1
ATOM 2033 C CA . VAL A 1 275 ? 46.567 24.611 12.427 1.00 53.59 275 VAL A CA 1
ATOM 2034 C C . VAL A 1 275 ? 47.992 24.100 12.584 1.00 53.59 275 VAL A C 1
ATOM 2036 O O . VAL A 1 275 ? 48.427 23.702 13.661 1.00 53.59 275 VAL A O 1
ATOM 2039 N N . VAL A 1 276 ? 48.746 24.133 11.491 1.00 56.69 276 VAL A N 1
ATOM 2040 C CA . VAL A 1 276 ? 50.201 24.137 11.542 1.00 56.69 276 VAL A CA 1
ATOM 2041 C C . VAL A 1 276 ? 50.598 25.568 11.895 1.00 56.69 276 VAL A C 1
ATOM 2043 O O . VAL A 1 276 ? 50.863 26.409 11.036 1.00 56.69 276 VAL A O 1
ATOM 2046 N N . GLY A 1 277 ? 50.529 25.867 13.194 1.00 42.12 277 GLY A N 1
ATOM 2047 C CA . GLY A 1 277 ? 51.178 27.039 13.770 1.00 42.12 277 GLY A CA 1
ATOM 2048 C C . GLY A 1 277 ? 52.701 26.934 13.596 1.00 42.12 277 GLY A C 1
ATOM 2049 O O . GLY A 1 277 ? 53.227 25.819 13.573 1.00 42.12 277 GLY A O 1
ATOM 2050 N N . PRO A 1 278 ? 53.403 28.065 13.422 1.00 65.12 278 PRO A N 1
ATOM 2051 C CA . PRO A 1 278 ? 54.837 28.078 13.173 1.00 65.12 278 PRO A CA 1
ATOM 2052 C C . PRO A 1 278 ? 55.623 27.813 14.470 1.00 65.12 278 PRO A C 1
ATOM 2054 O O . PRO A 1 278 ? 55.064 27.902 15.561 1.00 65.12 278 PRO A O 1
ATOM 2057 N N . ASP A 1 279 ? 56.924 27.555 14.300 1.00 51.22 279 ASP A N 1
ATOM 2058 C CA . ASP A 1 279 ? 57.992 27.477 15.315 1.00 51.22 279 ASP A CA 1
ATOM 2059 C C . ASP A 1 279 ? 58.253 26.025 15.805 1.00 51.22 279 ASP A C 1
ATOM 2061 O O . ASP A 1 279 ? 57.354 25.329 16.256 1.00 51.22 279 ASP A O 1
ATOM 2065 N N . ASP A 1 280 ? 59.452 25.440 15.727 1.00 44.03 280 ASP A N 1
ATOM 2066 C CA . ASP A 1 280 ? 60.774 26.049 15.854 1.00 44.03 280 ASP A CA 1
ATOM 2067 C C . ASP A 1 280 ? 61.873 25.151 15.239 1.00 44.03 280 ASP A C 1
ATOM 2069 O O . ASP A 1 280 ? 61.816 23.916 15.284 1.00 44.03 280 ASP A O 1
ATOM 2073 N N . GLU A 1 281 ? 62.892 25.797 14.676 1.00 52.34 281 GLU A N 1
ATOM 2074 C CA . GLU A 1 281 ? 64.177 25.203 14.310 1.00 52.34 281 GLU A CA 1
ATOM 2075 C C . GLU A 1 281 ? 64.874 24.634 15.559 1.00 52.34 281 GLU A C 1
ATOM 2077 O O . GLU A 1 281 ? 64.882 25.258 16.614 1.00 52.34 281 GLU A O 1
ATOM 2082 N N . THR A 1 282 ? 65.579 23.504 15.437 1.00 44.06 282 THR A N 1
ATOM 2083 C CA . THR A 1 282 ? 67.037 23.455 15.687 1.00 44.06 282 THR A CA 1
ATOM 2084 C C . THR A 1 282 ? 67.635 22.064 15.440 1.00 44.06 282 THR A C 1
ATOM 2086 O O . THR A 1 282 ? 67.252 21.050 16.013 1.00 44.06 282 THR A O 1
ATOM 2089 N N . ALA A 1 283 ? 68.614 22.086 14.536 1.00 47.09 283 ALA A N 1
ATOM 2090 C CA . ALA A 1 283 ? 69.757 21.203 14.324 1.00 47.09 283 ALA A CA 1
ATOM 2091 C C . ALA A 1 283 ? 70.142 20.198 15.435 1.00 47.09 283 ALA A C 1
ATOM 2093 O O . ALA A 1 283 ? 70.291 20.580 16.590 1.00 47.09 283 ALA A O 1
ATOM 2094 N N . HIS A 1 284 ? 70.517 18.969 15.051 1.00 43.09 284 HIS A N 1
ATOM 2095 C CA . HIS A 1 284 ? 71.932 18.572 14.878 1.00 43.09 284 HIS A CA 1
ATOM 2096 C C . HIS A 1 284 ? 72.085 17.075 14.531 1.00 43.09 284 HIS A C 1
ATOM 2098 O O . HIS A 1 284 ? 71.390 16.243 15.099 1.00 43.09 284 HIS A O 1
ATOM 2104 N N . ASP A 1 285 ? 73.052 16.798 13.642 1.00 46.25 285 ASP A N 1
ATOM 2105 C CA . ASP A 1 285 ? 73.929 15.611 13.524 1.00 46.25 285 ASP A CA 1
ATOM 2106 C C . ASP A 1 285 ? 73.302 14.200 13.458 1.00 46.25 285 ASP A C 1
ATOM 2108 O O . ASP A 1 285 ? 72.492 13.801 14.273 1.00 46.25 285 ASP A O 1
ATOM 2112 N N . GLY A 1 286 ? 73.674 13.276 12.575 1.00 40.28 286 GLY A N 1
ATOM 2113 C CA . GLY A 1 286 ? 74.806 13.142 11.674 1.00 40.28 286 GLY A CA 1
ATOM 2114 C C . GLY A 1 286 ? 74.930 11.653 11.292 1.00 40.28 286 GLY A C 1
ATOM 2115 O O . GLY A 1 286 ? 74.675 10.778 12.107 1.00 40.28 286 GLY A O 1
ATOM 2116 N N . VAL A 1 287 ? 75.293 11.391 10.033 1.00 48.66 287 VAL A N 1
ATOM 2117 C CA . VAL A 1 287 ? 76.137 10.281 9.533 1.00 48.66 287 VAL A CA 1
ATOM 2118 C C . VAL A 1 287 ? 75.957 8.860 10.120 1.00 48.66 287 VAL A C 1
ATOM 2120 O O . VAL A 1 287 ? 76.395 8.591 11.229 1.00 48.66 287 VAL A O 1
ATOM 2123 N N . THR A 1 288 ? 75.500 7.906 9.290 1.00 44.72 288 THR A N 1
ATOM 2124 C CA . THR A 1 288 ? 76.130 6.595 8.916 1.00 44.72 288 THR A CA 1
ATOM 2125 C C . THR A 1 288 ? 75.046 5.673 8.311 1.00 44.72 288 THR A C 1
ATOM 2127 O O . THR A 1 288 ? 74.015 5.456 8.924 1.00 44.72 288 THR A O 1
ATOM 2130 N N . ALA A 1 289 ? 75.071 5.327 7.018 1.00 46.12 289 ALA A N 1
ATOM 2131 C CA . ALA A 1 289 ? 75.901 4.338 6.308 1.00 46.12 289 ALA A CA 1
ATOM 2132 C C . ALA A 1 289 ? 75.245 2.940 6.196 1.00 46.12 289 ALA A C 1
ATOM 2134 O O . ALA A 1 289 ? 75.021 2.300 7.212 1.00 46.12 289 ALA A O 1
ATOM 2135 N N . GLN A 1 290 ? 75.108 2.480 4.935 1.00 43.94 290 GLN A N 1
ATOM 2136 C CA . GLN A 1 290 ? 75.142 1.080 4.449 1.00 43.94 290 GLN A CA 1
ATOM 2137 C C . GLN A 1 290 ? 73.987 0.144 4.877 1.00 43.94 290 GLN A C 1
ATOM 2139 O O . GLN A 1 290 ? 73.539 0.183 6.010 1.00 43.94 290 GLN A O 1
ATOM 2144 N N . ALA A 1 291 ? 73.466 -0.770 4.058 1.00 41.94 291 ALA A N 1
ATOM 2145 C CA . ALA A 1 291 ? 73.694 -1.201 2.676 1.00 41.94 291 ALA A CA 1
ATOM 2146 C C . ALA A 1 291 ? 72.429 -1.947 2.208 1.00 41.94 291 ALA A C 1
ATOM 2148 O O . ALA A 1 291 ? 71.675 -2.419 3.090 1.00 41.94 291 ALA A O 1
#

Radius of gyration: 29.21 Å; Cα contacts (8 Å, |Δi|>4): 175; chains: 1; bounding box: 105×44×70 Å

Nearest PDB structures (foldseek):
  7nb6-assembly1_A  TM=7.277E-01  e=3.355E-06  Escherichia coli K-12